Protein AF-S7Q4V6-F1 (afdb_monomer)

Sequence (259 aa):
RNVRNLVVCIDGTANKFDTKNTNVVQLYSFLVKDKYQLTYYNSGIGTYATPSFKSWSWWKQVVGHKIDLAIAWRFERIIIGAYQWLSEQYQAGDRIYLFGFSRGAYQVRALSAMIDKVGLIHKGNQAQIPFAYELYASIDESNRDPDPSSVPMDRHFKETFSRDVRVHFVGAWDTVSSVGFFRGKDAPFTACGMKHVCHFRHALALDERRVKFQPEYAYGGVHRVQVQEPLTEPAETESHKNRVPHTKEVWFAGTHSDM

Solvent-accessible surface area (backbone atoms only — not comparable to full-atom values): 15049 Å² total; per-residue (Å²): 131,85,69,30,38,40,38,40,36,29,31,24,66,78,52,59,92,55,99,71,62,54,62,54,57,53,52,57,69,72,51,72,80,51,99,50,29,45,77,45,80,42,56,38,71,78,79,82,79,77,81,80,90,79,74,80,77,79,44,59,62,63,47,46,53,52,51,43,48,51,45,50,56,48,50,51,51,53,40,51,52,55,51,49,52,48,25,65,69,64,54,97,74,46,40,34,34,34,31,11,28,28,39,11,17,41,45,44,37,31,44,43,19,37,31,63,58,35,24,43,46,45,68,88,53,66,86,49,49,65,58,48,49,49,59,55,69,49,73,81,65,76,86,50,88,68,63,90,84,62,77,55,69,40,55,55,46,18,72,72,53,23,42,90,68,57,42,44,34,40,43,30,23,37,25,18,79,69,69,73,90,68,92,56,87,72,69,72,47,47,47,66,29,50,58,65,25,52,30,37,40,37,43,35,42,64,60,55,79,57,84,87,59,55,70,61,47,73,50,74,73,59,86,73,80,77,78,79,72,76,97,63,90,77,70,97,79,71,72,86,84,74,62,76,39,52,68,49,77,46,78,40,88,39,33,69,89,73,82

Secondary structure (DSSP, 8-state):
----EEEEEE--TT--SSSS--HHHHHHHHS--SSSEEEEEE-------------SSSHHHHHHHHHHHHHHHHHHHHHHHHHHHHHHH--TT-EEEEEEETHHHHHHHHHHHHHHHH-EEPTT-GGGHHHHHHHHHS---TTS---TTPPPHHHHHHHHHEE---EEEEEEES-B--SSS---S--HHHHSTTTT-SEEEEEEESS---GGG-B--TTTT-----------PPPTTS-TT-PPPEEEEEEESS-GGG-

pLDDT: mean 75.33, std 21.28, range [29.53, 98.38]

Organism: Gloeophyllum trabeum (strain ATCC 11539 / FP-39264 / Madison 617) (NCBI:txid670483)

Structure (mmCIF, N/CA/C/O backbone):
data_AF-S7Q4V6-F1
#
_entry.id   AF-S7Q4V6-F1
#
loop_
_atom_site.group_PDB
_atom_site.id
_atom_site.type_symbol
_atom_site.label_atom_id
_atom_site.label_alt_id
_atom_site.label_comp_id
_atom_site.label_asym_id
_atom_site.label_entity_id
_atom_site.label_seq_id
_atom_site.pdbx_PDB_ins_code
_atom_site.Cartn_x
_atom_site.Cartn_y
_atom_site.Cartn_z
_atom_site.occupancy
_atom_site.B_iso_or_equiv
_atom_site.auth_seq_id
_atom_site.auth_comp_id
_atom_site.auth_asym_id
_atom_site.auth_atom_id
_atom_site.pdbx_PDB_model_num
ATOM 1 N N . ARG A 1 1 ? -20.565 -12.555 12.516 1.00 58.56 1 ARG A N 1
ATOM 2 C CA . ARG A 1 1 ? -20.550 -11.658 11.330 1.00 58.56 1 ARG A CA 1
ATOM 3 C C . ARG A 1 1 ? -19.693 -12.329 10.268 1.00 58.56 1 ARG A C 1
ATOM 5 O O . ARG A 1 1 ? -18.662 -12.869 10.641 1.00 58.56 1 ARG A O 1
ATOM 12 N N . ASN A 1 2 ? -20.107 -12.329 9.000 1.00 75.38 2 ASN A N 1
ATOM 13 C CA . ASN A 1 2 ? -19.255 -12.850 7.927 1.00 75.38 2 ASN A CA 1
ATOM 14 C C . ASN A 1 2 ? -18.086 -11.889 7.710 1.00 75.38 2 ASN A C 1
ATOM 16 O O . ASN A 1 2 ? -18.303 -10.685 7.582 1.00 75.38 2 ASN A O 1
ATOM 20 N N . VAL A 1 3 ? -16.873 -12.433 7.694 1.00 90.00 3 VAL A N 1
ATOM 21 C CA . VAL A 1 3 ? -15.646 -11.707 7.356 1.00 90.00 3 VAL A CA 1
ATOM 22 C C . VAL A 1 3 ? -15.743 -11.213 5.913 1.00 90.00 3 VAL A C 1
ATOM 24 O O . VAL A 1 3 ? -16.120 -11.989 5.034 1.00 90.00 3 VAL A O 1
ATOM 27 N N . ARG A 1 4 ? -15.421 -9.938 5.670 1.00 96.31 4 ARG A N 1
ATOM 28 C CA . ARG A 1 4 ? -15.380 -9.352 4.322 1.00 96.31 4 ARG A CA 1
ATOM 29 C C . ARG A 1 4 ? -13.939 -9.121 3.880 1.00 96.31 4 ARG A C 1
ATOM 31 O O . ARG A 1 4 ? -13.033 -9.011 4.704 1.00 96.31 4 ARG A O 1
ATOM 38 N N . ASN A 1 5 ? -13.750 -8.997 2.576 1.00 97.75 5 ASN A N 1
ATOM 39 C CA . ASN A 1 5 ? -12.482 -8.688 1.937 1.00 97.75 5 ASN A CA 1
ATOM 40 C C . ASN A 1 5 ? -12.508 -7.241 1.435 1.00 97.75 5 ASN A C 1
ATOM 42 O O . ASN A 1 5 ? -13.435 -6.839 0.732 1.00 97.75 5 ASN A O 1
ATOM 46 N N . LEU A 1 6 ? -11.487 -6.462 1.781 1.00 98.25 6 LEU A N 1
ATOM 47 C CA . LEU A 1 6 ? -11.237 -5.132 1.231 1.00 98.25 6 LEU A CA 1
ATOM 48 C C . LEU A 1 6 ? -10.013 -5.240 0.327 1.00 98.25 6 LEU A C 1
ATOM 50 O O . LEU A 1 6 ? -8.912 -5.498 0.810 1.00 98.25 6 LEU A O 1
ATOM 54 N N . VAL A 1 7 ? -10.213 -5.069 -0.976 1.00 98.38 7 VAL A N 1
ATOM 55 C CA . VAL A 1 7 ? -9.170 -5.228 -1.991 1.00 98.38 7 VAL A CA 1
ATOM 56 C C . VAL A 1 7 ? -8.794 -3.867 -2.563 1.00 98.38 7 VAL A C 1
ATOM 58 O O . VAL A 1 7 ? -9.617 -3.203 -3.188 1.00 98.38 7 VAL A O 1
ATOM 61 N N . VAL A 1 8 ? -7.547 -3.457 -2.358 1.00 98.00 8 VAL A N 1
ATOM 62 C CA . VAL A 1 8 ? -6.976 -2.203 -2.859 1.00 98.00 8 VAL A CA 1
ATOM 63 C C . VAL A 1 8 ? -5.987 -2.530 -3.968 1.00 98.00 8 VAL A C 1
ATOM 65 O O . VAL A 1 8 ? -5.010 -3.241 -3.748 1.00 98.00 8 VAL A O 1
ATOM 68 N N . CYS A 1 9 ? -6.220 -1.979 -5.152 1.00 96.62 9 CYS A N 1
ATOM 69 C CA . CYS A 1 9 ? -5.372 -2.142 -6.325 1.00 96.62 9 CYS A CA 1
ATOM 70 C C . CYS A 1 9 ? -4.813 -0.778 -6.747 1.00 96.62 9 CYS A C 1
ATOM 72 O O . CYS A 1 9 ? -5.579 0.141 -7.038 1.00 96.62 9 CYS A O 1
ATOM 74 N N . ILE A 1 10 ? -3.487 -0.635 -6.779 1.00 93.25 10 ILE A N 1
ATOM 75 C CA . ILE A 1 10 ? -2.807 0.599 -7.193 1.00 93.25 10 ILE A CA 1
ATOM 76 C C . ILE A 1 10 ? -1.859 0.287 -8.348 1.00 93.25 10 ILE A C 1
ATOM 78 O O . ILE A 1 10 ? -0.903 -0.473 -8.200 1.00 93.25 10 ILE A O 1
ATOM 82 N N . ASP A 1 11 ? -2.123 0.882 -9.504 1.00 89.31 11 ASP A N 1
ATOM 83 C CA . ASP A 1 11 ? -1.334 0.673 -10.714 1.00 89.31 11 ASP A CA 1
ATOM 84 C C . ASP A 1 11 ? -0.164 1.676 -10.837 1.00 89.31 11 ASP A C 1
ATOM 86 O O . ASP A 1 11 ? -0.130 2.735 -10.204 1.00 89.31 11 ASP A O 1
ATOM 90 N N . GLY A 1 12 ? 0.838 1.331 -11.644 1.00 74.62 12 GLY A N 1
ATOM 91 C CA . GLY A 1 12 ? 2.027 2.133 -11.908 1.00 74.62 12 GLY A CA 1
ATOM 92 C C . GLY A 1 12 ? 1.720 3.441 -12.642 1.00 74.62 12 GLY A C 1
ATOM 93 O O . GLY A 1 12 ? 0.841 3.521 -13.498 1.00 74.62 12 GLY A O 1
ATOM 94 N N . THR A 1 13 ? 2.498 4.494 -12.350 1.00 61.00 13 THR A N 1
ATOM 95 C CA . THR A 1 13 ? 2.137 5.879 -12.705 1.00 61.00 13 THR A CA 1
ATOM 96 C C . THR A 1 13 ? 2.194 6.273 -14.193 1.00 61.00 13 THR A C 1
ATOM 98 O O . THR A 1 13 ? 2.167 7.457 -14.528 1.00 61.00 13 THR A O 1
ATOM 101 N N . ALA A 1 14 ? 2.259 5.294 -15.094 1.00 57.66 14 ALA A N 1
ATOM 102 C CA . ALA A 1 14 ? 2.264 5.476 -16.545 1.00 57.66 14 ALA A CA 1
ATOM 103 C C . ALA A 1 14 ? 1.247 4.604 -17.294 1.00 57.66 14 ALA A C 1
ATOM 105 O O . ALA A 1 14 ? 1.138 4.711 -18.516 1.00 57.66 14 ALA A O 1
ATOM 106 N N . ASN A 1 15 ? 0.504 3.761 -16.581 1.00 56.81 15 ASN A N 1
ATOM 107 C CA . ASN A 1 15 ? -0.342 2.761 -17.205 1.00 56.81 15 ASN A CA 1
ATOM 108 C C . ASN A 1 15 ? -1.705 3.379 -17.491 1.00 56.81 15 ASN A C 1
ATOM 110 O O . ASN A 1 15 ? -2.510 3.617 -16.593 1.00 56.81 15 ASN A O 1
ATOM 114 N N . LYS A 1 16 ? -1.938 3.716 -18.761 1.00 53.09 16 LYS A N 1
ATOM 115 C CA . LYS A 1 16 ? -3.273 4.079 -19.228 1.00 53.09 16 LYS A CA 1
ATOM 116 C C . LYS A 1 16 ? -4.081 2.805 -19.413 1.00 53.09 16 LYS A C 1
ATOM 118 O O . LYS A 1 16 ? -3.555 1.827 -19.929 1.00 53.09 16 LYS A O 1
ATOM 123 N N . PHE A 1 17 ? -5.348 2.843 -19.008 1.00 52.88 17 PHE A N 1
ATOM 124 C CA . PHE A 1 17 ? -6.290 1.813 -19.420 1.00 52.88 17 PHE A CA 1
ATOM 125 C C . PHE A 1 17 ? -6.372 1.833 -20.948 1.00 52.88 17 PHE A C 1
ATOM 127 O O . PHE A 1 17 ? -6.724 2.858 -21.535 1.00 52.88 17 PHE A O 1
ATOM 134 N N . ASP A 1 18 ? -5.986 0.728 -21.566 1.00 55.62 18 ASP A N 1
ATOM 135 C CA . ASP A 1 18 ? -5.916 0.561 -23.014 1.00 55.62 18 ASP A CA 1
ATOM 136 C C . ASP A 1 18 ? -6.129 -0.928 -23.336 1.00 55.62 18 ASP A C 1
ATOM 138 O O . ASP A 1 18 ? -6.314 -1.767 -22.455 1.00 55.62 18 ASP A O 1
ATOM 142 N N . THR A 1 19 ? -6.084 -1.289 -24.609 1.00 54.75 19 THR A N 1
ATOM 143 C CA . THR A 1 19 ? -6.089 -2.673 -25.094 1.00 54.75 19 THR A CA 1
ATOM 144 C C . THR A 1 19 ? -4.979 -3.536 -24.477 1.00 54.75 19 THR A C 1
ATOM 146 O O . THR A 1 19 ? -5.142 -4.750 -24.373 1.00 54.75 19 THR A O 1
ATOM 149 N N . LYS A 1 20 ? -3.877 -2.926 -24.012 1.00 62.06 20 LYS A N 1
ATOM 150 C CA . LYS A 1 20 ? -2.815 -3.576 -23.231 1.00 62.06 20 LYS A CA 1
ATOM 151 C C . LYS A 1 20 ? -2.844 -3.081 -21.787 1.00 62.06 20 LYS A C 1
ATOM 153 O O . LYS A 1 20 ? -2.325 -2.013 -21.476 1.00 62.06 20 LYS A O 1
ATOM 158 N N . ASN A 1 21 ? -3.452 -3.884 -20.922 1.00 77.25 21 ASN A N 1
ATOM 159 C CA . ASN A 1 21 ? -3.619 -3.597 -19.502 1.00 77.25 21 ASN A CA 1
ATOM 160 C C . ASN A 1 21 ? -2.582 -4.325 -18.646 1.00 77.25 21 ASN A C 1
ATOM 162 O O . ASN A 1 21 ? -2.157 -5.433 -18.973 1.00 77.25 21 ASN A O 1
ATOM 166 N N . THR A 1 22 ? -2.247 -3.721 -17.512 1.00 83.56 22 THR A N 1
ATOM 167 C CA . THR A 1 22 ? -1.351 -4.295 -16.503 1.00 83.56 22 THR A CA 1
ATOM 168 C C . THR A 1 22 ? -1.995 -5.482 -15.804 1.00 83.56 22 THR A C 1
ATOM 170 O O . THR A 1 22 ? -3.224 -5.617 -15.768 1.00 83.56 22 THR A O 1
ATOM 173 N N . ASN A 1 23 ? -1.172 -6.299 -15.151 1.00 89.06 23 ASN A N 1
ATOM 174 C CA . ASN A 1 23 ? -1.669 -7.398 -14.329 1.00 89.06 23 ASN A CA 1
ATOM 175 C C . ASN A 1 23 ? -2.528 -6.920 -13.144 1.00 89.06 23 ASN A C 1
ATOM 177 O O . ASN A 1 23 ? -3.414 -7.650 -12.705 1.00 89.06 23 ASN A O 1
ATOM 181 N N . VAL A 1 24 ? -2.373 -5.669 -12.687 1.00 91.00 24 VAL A N 1
ATOM 182 C CA . VAL A 1 24 ? -3.254 -5.071 -11.666 1.00 91.00 24 VAL A CA 1
ATOM 183 C C . VAL A 1 24 ? -4.664 -4.853 -12.216 1.00 91.00 24 VAL A C 1
ATOM 185 O O . VAL A 1 24 ? -5.635 -5.238 -11.567 1.00 91.00 24 VAL A O 1
ATOM 188 N N . VAL A 1 25 ? -4.796 -4.268 -13.411 1.00 90.19 25 VAL A N 1
ATOM 189 C CA . VAL A 1 25 ? -6.102 -4.073 -14.067 1.00 90.19 25 VAL A CA 1
ATOM 190 C C . VAL A 1 25 ? -6.749 -5.412 -14.403 1.00 90.19 25 VAL A C 1
ATOM 192 O O . VAL A 1 25 ? -7.950 -5.580 -14.190 1.00 90.19 25 VAL A O 1
ATOM 195 N N . GLN A 1 26 ? -5.965 -6.372 -14.901 1.00 90.88 26 GLN A N 1
ATOM 196 C CA . GLN A 1 26 ? -6.465 -7.716 -15.186 1.00 90.88 26 GLN A CA 1
ATOM 197 C C . GLN A 1 26 ? -6.954 -8.411 -13.912 1.00 90.88 26 GLN A C 1
ATOM 199 O O . GLN A 1 26 ? -8.077 -8.904 -13.887 1.00 90.88 26 GLN A O 1
ATOM 204 N N . LEU A 1 27 ? -6.184 -8.377 -12.819 1.00 93.38 27 LEU A N 1
ATOM 205 C CA . LEU A 1 27 ? -6.639 -8.904 -11.531 1.00 93.38 27 LEU A CA 1
ATOM 206 C C . LEU A 1 27 ? -7.935 -8.218 -11.091 1.00 93.38 27 LEU A C 1
ATOM 208 O O . LEU A 1 27 ? -8.892 -8.893 -10.720 1.00 93.38 27 LEU A O 1
ATOM 212 N N . TYR A 1 28 ? -7.990 -6.886 -11.166 1.00 93.50 28 TYR A N 1
ATOM 213 C CA . TYR A 1 28 ? -9.154 -6.110 -10.741 1.00 93.50 28 TYR A CA 1
ATOM 214 C C . TYR A 1 28 ? -10.423 -6.434 -11.546 1.00 93.50 28 TYR A C 1
ATOM 216 O O . TYR A 1 28 ? -11.536 -6.409 -10.999 1.00 93.50 28 TYR A O 1
ATOM 224 N N . SER A 1 29 ? -10.280 -6.754 -12.836 1.00 93.00 29 SER A N 1
ATOM 225 C CA . SER A 1 29 ? -11.403 -7.150 -13.690 1.00 93.00 29 SER A CA 1
ATOM 226 C C . SER A 1 29 ? -11.999 -8.495 -13.256 1.00 93.00 29 SER A C 1
ATOM 228 O O . SER A 1 29 ? -13.221 -8.636 -13.264 1.00 93.00 29 SER A O 1
ATOM 230 N N . PHE A 1 30 ? -11.168 -9.422 -12.767 1.00 94.62 30 PHE A N 1
ATOM 231 C CA . PHE A 1 30 ? -11.595 -10.730 -12.261 1.00 94.62 30 PHE A CA 1
ATOM 232 C C . PHE A 1 30 ? -12.145 -10.713 -10.828 1.00 94.62 30 PHE A C 1
ATOM 234 O O . PHE A 1 30 ? -12.769 -11.685 -10.400 1.00 94.62 30 PHE A O 1
ATOM 241 N N . LEU A 1 31 ? -11.953 -9.631 -10.067 1.00 94.88 31 LEU A N 1
ATOM 242 C CA . LEU A 1 31 ? -12.498 -9.532 -8.711 1.00 94.88 31 LEU A CA 1
ATOM 243 C C . LEU A 1 31 ? -14.031 -9.498 -8.723 1.00 94.88 31 LEU A C 1
ATOM 245 O O . LEU A 1 31 ? -14.638 -8.619 -9.345 1.00 94.88 31 LEU A O 1
ATOM 249 N N . VAL A 1 32 ? -14.644 -10.380 -7.930 1.00 95.25 32 VAL A N 1
ATOM 250 C CA . VAL A 1 32 ? -16.060 -10.297 -7.539 1.00 95.25 32 VAL A CA 1
ATOM 251 C C . VAL A 1 32 ? -16.294 -9.001 -6.757 1.00 95.25 32 VAL A C 1
ATOM 253 O O . VAL A 1 32 ? -15.471 -8.619 -5.926 1.00 95.25 32 VAL A O 1
ATOM 256 N N . LYS A 1 33 ? -17.396 -8.304 -7.041 1.00 95.31 33 LYS A N 1
ATOM 257 C CA . LYS A 1 33 ? -17.740 -7.015 -6.423 1.00 95.31 33 LYS A CA 1
ATOM 258 C C . LYS A 1 33 ? -19.112 -7.144 -5.785 1.00 95.31 33 LYS A C 1
ATOM 260 O O . LYS A 1 33 ? -20.124 -7.103 -6.479 1.00 95.31 33 LYS A O 1
ATOM 265 N N . ASP A 1 34 ? -19.136 -7.356 -4.477 1.00 94.50 34 ASP A N 1
ATOM 266 C CA . ASP A 1 34 ? -20.367 -7.570 -3.722 1.00 94.50 34 ASP A CA 1
ATOM 267 C C . ASP A 1 34 ? -20.242 -7.058 -2.274 1.00 94.50 34 ASP A C 1
ATOM 269 O O . ASP A 1 34 ? -19.287 -6.378 -1.900 1.00 94.50 34 ASP A O 1
ATOM 273 N N . LYS A 1 35 ? -21.230 -7.377 -1.430 1.00 93.69 35 LYS A N 1
ATOM 274 C CA . LYS A 1 35 ? -21.244 -6.965 -0.017 1.00 93.69 35 LYS A CA 1
ATOM 275 C C . LYS A 1 35 ? -20.164 -7.632 0.852 1.00 93.69 35 LYS A C 1
ATOM 277 O O . LYS A 1 35 ? -19.955 -7.186 1.981 1.00 93.69 35 LYS A O 1
ATOM 282 N N . TYR A 1 36 ? -19.520 -8.694 0.366 1.00 95.12 36 TYR A N 1
ATOM 283 C CA . TYR A 1 36 ? -18.454 -9.429 1.046 1.00 95.12 36 TYR A CA 1
ATOM 284 C C . TYR A 1 36 ? -17.068 -9.137 0.464 1.00 95.12 36 TYR A C 1
ATOM 286 O O . TYR A 1 36 ? -16.083 -9.403 1.144 1.00 95.12 36 TYR A O 1
ATOM 294 N N . GLN A 1 37 ? -16.973 -8.564 -0.738 1.00 96.50 37 GLN A N 1
ATOM 295 C CA . GLN A 1 37 ? -15.722 -8.150 -1.364 1.00 96.50 37 GLN A CA 1
ATOM 296 C C . GLN A 1 37 ? -15.824 -6.726 -1.920 1.00 96.50 37 GLN A C 1
ATOM 298 O O . GLN A 1 37 ? -16.325 -6.486 -3.020 1.00 96.50 37 GLN A O 1
ATOM 303 N N . LEU A 1 38 ? -15.309 -5.781 -1.137 1.00 97.62 38 LEU A N 1
ATOM 304 C CA . LEU A 1 38 ? -15.229 -4.366 -1.478 1.00 97.62 38 LEU A CA 1
ATOM 305 C C . LEU A 1 38 ? -13.919 -4.096 -2.213 1.00 97.62 38 LEU A C 1
ATOM 307 O O . LEU A 1 38 ? -12.866 -4.593 -1.813 1.00 97.62 38 LEU A O 1
ATOM 311 N N . THR A 1 39 ? -13.968 -3.285 -3.264 1.00 97.31 39 THR A N 1
ATOM 312 C CA . THR A 1 39 ? -12.814 -3.052 -4.137 1.00 97.31 39 THR A CA 1
ATOM 313 C C . THR A 1 39 ? -12.525 -1.563 -4.307 1.00 97.31 39 THR A C 1
ATOM 315 O O . THR A 1 39 ? -13.445 -0.769 -4.499 1.00 97.31 39 THR A O 1
ATOM 318 N N . TYR A 1 40 ? -11.247 -1.197 -4.301 1.00 97.00 40 TYR A N 1
ATOM 319 C CA . TYR A 1 40 ? -10.743 0.141 -4.599 1.00 97.00 40 TYR A CA 1
ATOM 320 C C . TYR A 1 40 ? -9.655 0.048 -5.663 1.00 97.00 40 TYR A C 1
ATOM 322 O O . TYR A 1 40 ? -8.755 -0.785 -5.556 1.00 97.00 40 TYR A O 1
ATOM 330 N N . TYR A 1 41 ? -9.720 0.915 -6.671 1.00 94.50 41 TYR A N 1
ATOM 331 C CA . TYR A 1 41 ? -8.734 0.969 -7.745 1.00 94.50 41 TYR A CA 1
ATOM 332 C C . TYR A 1 41 ? -8.208 2.388 -7.941 1.00 94.50 41 TYR A C 1
ATOM 334 O O . TYR A 1 41 ? -8.986 3.335 -8.061 1.00 94.50 41 TYR A O 1
ATOM 342 N N . ASN A 1 42 ? -6.887 2.522 -8.035 1.00 90.56 42 ASN A N 1
ATOM 343 C CA . ASN A 1 42 ? -6.223 3.746 -8.458 1.00 90.56 42 ASN A CA 1
ATOM 344 C C . ASN A 1 42 ? -5.332 3.453 -9.668 1.00 90.56 42 ASN A C 1
ATOM 346 O O . ASN A 1 42 ? -4.441 2.612 -9.599 1.00 90.56 42 ASN A O 1
ATOM 350 N N . SER A 1 43 ? -5.559 4.166 -10.772 1.00 80.06 43 SER A N 1
ATOM 351 C CA . SER A 1 43 ? -4.864 3.929 -12.042 1.00 80.06 43 SER A CA 1
ATOM 352 C C . SER A 1 43 ? -3.420 4.413 -12.075 1.00 80.06 43 SER A C 1
ATOM 354 O O . SER A 1 43 ? -2.732 4.201 -13.067 1.00 80.06 43 SER A O 1
ATOM 356 N N . GLY A 1 44 ? -2.964 5.170 -11.077 1.00 66.81 44 GLY A N 1
ATOM 357 C CA . GLY A 1 44 ? -1.655 5.794 -11.172 1.00 66.81 44 GLY A CA 1
ATOM 358 C C . GLY A 1 44 ? -1.552 6.826 -12.311 1.00 66.81 44 GLY A C 1
ATOM 359 O O . GLY A 1 44 ? -0.483 7.403 -12.493 1.00 66.81 44 GLY A O 1
ATOM 360 N N . ILE A 1 45 ? -2.628 7.263 -12.981 1.00 59.75 45 ILE A N 1
ATOM 361 C CA . ILE A 1 45 ? -2.581 8.312 -14.033 1.00 59.75 45 ILE A CA 1
ATOM 362 C C . ILE A 1 45 ? -2.834 9.724 -13.461 1.00 59.75 45 ILE A C 1
ATOM 364 O O . ILE A 1 45 ? -3.741 9.915 -12.653 1.00 59.75 45 ILE A O 1
ATOM 368 N N . GLY A 1 46 ? -2.039 10.728 -13.863 1.00 42.97 46 GLY A N 1
ATOM 369 C CA . GLY A 1 46 ? -2.276 12.141 -13.522 1.00 42.97 46 GLY A CA 1
ATOM 370 C C . GLY A 1 46 ? -1.171 13.090 -14.007 1.00 42.97 46 GLY A C 1
ATOM 371 O O . GLY A 1 46 ? -0.065 13.044 -13.479 1.00 42.97 46 GLY A O 1
ATOM 372 N N . THR A 1 47 ? -1.497 13.906 -15.022 1.00 35.31 47 THR A N 1
ATOM 373 C CA . THR A 1 47 ? -0.722 15.006 -15.653 1.00 35.31 47 THR A CA 1
ATOM 374 C C . THR A 1 47 ? 0.782 14.782 -15.822 1.00 35.31 47 THR A C 1
ATOM 376 O O . THR A 1 47 ? 1.601 15.261 -15.042 1.00 35.31 47 THR A O 1
ATOM 379 N N . TYR A 1 48 ? 1.155 14.162 -16.945 1.00 39.75 48 TYR A N 1
ATOM 380 C CA . TYR A 1 48 ? 2.444 14.458 -17.560 1.00 39.75 48 TYR A CA 1
ATOM 381 C C . TYR A 1 48 ? 2.445 15.939 -17.935 1.00 39.75 48 TYR A C 1
ATOM 383 O O . TYR A 1 48 ? 1.816 16.328 -18.917 1.00 39.75 48 TYR A O 1
ATOM 391 N N . ALA A 1 49 ? 3.119 16.777 -17.152 1.00 34.8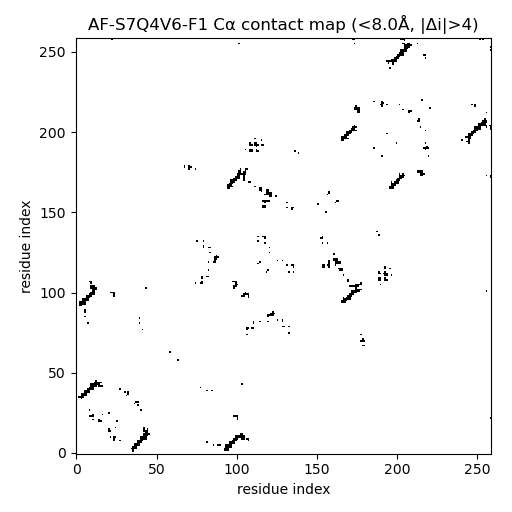1 49 ALA A N 1
ATOM 392 C CA . ALA A 1 49 ? 3.521 18.079 -17.650 1.00 34.81 49 ALA A CA 1
ATOM 393 C C . ALA A 1 49 ? 4.516 17.812 -18.784 1.00 34.81 49 ALA A C 1
ATOM 395 O O . ALA A 1 49 ? 5.666 17.463 -18.531 1.00 34.81 49 ALA A O 1
ATOM 396 N N . THR A 1 50 ? 4.056 17.882 -20.033 1.00 39.94 50 THR A N 1
ATOM 397 C CA . THR A 1 50 ? 4.928 17.869 -21.209 1.00 39.94 50 THR A CA 1
ATOM 398 C C . THR A 1 50 ? 5.831 19.098 -21.128 1.00 39.94 50 THR A C 1
ATOM 400 O O . THR A 1 50 ? 5.317 20.216 -21.224 1.00 39.94 50 THR A O 1
ATOM 403 N N . PRO A 1 51 ? 7.152 18.952 -20.931 1.00 41.50 51 PRO A N 1
ATOM 404 C CA . PRO A 1 51 ? 8.034 20.105 -20.898 1.00 41.50 51 PRO A CA 1
ATOM 405 C C . PRO A 1 51 ? 8.194 20.637 -22.325 1.00 41.50 51 PRO A C 1
ATOM 407 O O . PRO A 1 51 ? 8.634 19.923 -23.224 1.00 41.50 51 PRO A O 1
ATOM 410 N N . SER A 1 52 ? 7.838 21.902 -22.533 1.00 39.50 52 SER A N 1
ATOM 411 C CA . SER A 1 52 ? 8.184 22.656 -23.737 1.00 39.50 52 SER A CA 1
ATOM 412 C C . SER A 1 52 ? 9.663 23.053 -23.655 1.00 39.50 52 SER A C 1
ATOM 414 O O . SER A 1 52 ? 10.059 23.812 -22.770 1.00 39.50 52 SER A O 1
ATOM 416 N N . PHE A 1 53 ? 10.486 22.545 -24.572 1.00 41.47 53 PHE A N 1
ATOM 417 C CA . PHE A 1 53 ? 11.923 22.813 -24.635 1.00 41.47 53 PHE A CA 1
ATOM 418 C C . PHE A 1 53 ? 12.224 24.236 -25.122 1.00 41.47 53 PHE A C 1
ATOM 420 O O . PHE A 1 53 ? 12.167 24.484 -26.323 1.00 41.47 53 PHE A O 1
ATOM 427 N N . LYS A 1 54 ? 12.646 25.141 -24.225 1.00 43.50 54 LYS A N 1
ATOM 428 C CA . LYS A 1 54 ? 13.467 26.317 -24.579 1.00 43.50 54 LYS A CA 1
ATOM 429 C C . LYS A 1 54 ? 14.457 26.641 -23.444 1.00 43.50 54 LYS A C 1
ATOM 431 O O . LYS A 1 54 ? 14.109 27.315 -22.481 1.00 43.50 54 LYS A O 1
ATOM 436 N N . SER A 1 55 ? 15.705 26.188 -23.612 1.00 43.88 55 SER A N 1
ATOM 437 C CA . SER A 1 55 ? 16.911 26.415 -22.781 1.00 43.88 55 SER A CA 1
ATOM 438 C C . SER A 1 55 ? 17.281 25.294 -21.789 1.00 43.88 55 SER A C 1
ATOM 440 O O . SER A 1 55 ? 16.454 24.784 -21.050 1.00 43.88 55 SER A O 1
ATOM 442 N N . TRP A 1 56 ? 18.548 24.862 -21.800 1.00 49.41 56 TRP A N 1
ATOM 443 C CA . TRP A 1 56 ? 18.999 23.569 -21.249 1.00 49.41 56 TRP A CA 1
ATOM 444 C C . TRP A 1 56 ? 19.741 23.666 -19.903 1.00 49.41 56 TRP A C 1
ATOM 446 O O . TRP A 1 56 ? 19.863 22.655 -19.214 1.00 49.41 56 TRP A O 1
ATOM 456 N N . SER A 1 57 ? 20.248 24.840 -19.499 1.00 47.75 57 SER A N 1
ATOM 457 C CA . SER A 1 57 ? 21.110 24.945 -18.301 1.00 47.75 57 SER A CA 1
ATOM 458 C C . SER A 1 57 ? 20.376 25.437 -17.041 1.00 47.75 57 SER A C 1
ATOM 460 O O . SER A 1 57 ? 20.580 24.869 -15.974 1.00 47.75 57 SER A O 1
ATOM 462 N N . TRP A 1 58 ? 19.438 26.385 -17.163 1.00 40.38 58 TRP A N 1
ATOM 463 C CA . TRP A 1 58 ? 18.649 26.910 -16.031 1.00 40.38 58 TRP A CA 1
ATOM 464 C C . TRP A 1 58 ? 17.468 26.004 -15.628 1.00 40.38 58 TRP A C 1
ATOM 466 O O . TRP A 1 58 ? 17.025 26.000 -14.482 1.00 40.38 58 TRP A O 1
ATOM 476 N N . TRP A 1 59 ? 16.982 25.168 -16.553 1.00 44.12 59 TRP A N 1
ATOM 477 C CA . TRP A 1 59 ? 15.814 24.311 -16.324 1.00 44.12 59 TRP A CA 1
ATOM 478 C C . TRP A 1 59 ? 16.127 23.056 -15.496 1.00 44.12 59 TRP A C 1
ATOM 480 O O . TRP A 1 59 ? 15.246 22.560 -14.806 1.00 44.12 59 TRP A O 1
ATOM 490 N N . LYS A 1 60 ? 17.357 22.527 -15.495 1.00 50.28 60 LYS A N 1
ATOM 491 C CA . LYS A 1 60 ? 17.624 21.185 -14.935 1.00 50.28 60 LYS A CA 1
ATOM 492 C C . LYS A 1 60 ? 17.363 21.053 -13.431 1.00 50.28 60 LYS A C 1
ATOM 494 O O . LYS A 1 60 ? 16.808 20.041 -13.020 1.00 50.28 60 LYS A O 1
ATOM 499 N N . GLN A 1 61 ? 17.723 22.051 -12.624 1.00 48.00 61 GLN A N 1
ATOM 500 C CA . GLN A 1 61 ? 17.525 21.986 -11.168 1.00 48.00 61 GLN A CA 1
ATOM 501 C C . GLN A 1 61 ? 16.127 22.462 -10.746 1.00 48.00 61 GLN A C 1
ATOM 503 O O . GLN A 1 61 ? 15.473 21.805 -9.939 1.00 48.00 61 GLN A O 1
ATOM 508 N N . VAL A 1 62 ? 15.621 23.548 -11.347 1.00 50.12 62 VAL A N 1
ATOM 509 C CA . VAL A 1 62 ? 14.299 24.112 -11.012 1.00 50.12 62 VAL A CA 1
ATOM 510 C C . VAL A 1 62 ? 13.155 23.209 -11.491 1.00 50.12 62 VAL A C 1
ATOM 512 O O . VAL A 1 62 ? 12.144 23.077 -10.804 1.00 50.12 62 VAL A O 1
ATOM 515 N N . VAL A 1 63 ? 13.304 22.545 -12.643 1.00 54.09 63 VAL A N 1
ATOM 516 C CA . VAL A 1 63 ? 12.332 21.547 -13.123 1.00 54.09 63 VAL A CA 1
ATOM 517 C C . VAL A 1 63 ? 12.448 20.250 -12.349 1.00 54.09 63 VAL A C 1
ATOM 519 O O . VAL A 1 63 ? 11.415 19.692 -12.007 1.00 54.09 63 VAL A O 1
ATOM 522 N N . GLY A 1 64 ? 13.670 19.790 -12.055 1.00 56.88 64 GLY A N 1
ATOM 523 C CA . GLY A 1 64 ? 13.891 18.577 -11.266 1.00 56.88 64 GLY A CA 1
ATOM 524 C C . GLY A 1 64 ? 13.141 18.644 -9.939 1.00 56.88 64 GLY A C 1
ATOM 525 O O . GLY A 1 64 ? 12.254 17.834 -9.699 1.00 56.88 64 GLY A O 1
ATOM 526 N N . HIS A 1 65 ? 13.365 19.708 -9.162 1.00 59.38 65 HIS A N 1
ATOM 527 C CA . HIS A 1 65 ? 12.695 19.895 -7.874 1.00 59.38 65 HIS A CA 1
ATOM 528 C C . HIS A 1 65 ? 11.166 20.009 -7.999 1.00 59.38 65 HIS A C 1
ATOM 530 O O . HIS A 1 65 ? 10.433 19.493 -7.158 1.00 59.38 65 HIS A O 1
ATOM 536 N N . LYS A 1 66 ? 10.645 20.684 -9.033 1.00 61.91 66 LYS A N 1
ATOM 537 C CA . LYS A 1 66 ? 9.190 20.793 -9.243 1.00 61.91 66 LYS A CA 1
ATOM 538 C C . LYS A 1 66 ? 8.561 19.463 -9.658 1.00 61.91 66 LYS A C 1
ATOM 540 O O . LYS A 1 66 ? 7.450 19.166 -9.227 1.00 61.91 66 LYS A O 1
ATOM 545 N N . ILE A 1 67 ? 9.256 18.674 -10.477 1.00 63.69 67 ILE A N 1
ATOM 546 C CA . ILE A 1 67 ? 8.823 17.334 -10.881 1.00 63.69 67 ILE A CA 1
ATOM 547 C C . ILE A 1 67 ? 8.851 16.392 -9.679 1.00 63.69 67 ILE A C 1
ATOM 549 O O . ILE A 1 67 ? 7.858 15.714 -9.432 1.00 63.69 67 ILE A O 1
ATOM 553 N N . ASP A 1 68 ? 9.937 16.383 -8.909 1.00 64.44 68 ASP A N 1
ATOM 554 C CA . ASP A 1 68 ? 10.073 15.521 -7.735 1.00 64.44 68 ASP A CA 1
ATOM 555 C C . ASP A 1 68 ? 9.028 15.871 -6.668 1.00 64.44 68 ASP A C 1
ATOM 557 O O . ASP A 1 68 ? 8.376 14.978 -6.128 1.00 64.44 68 ASP A O 1
ATOM 561 N N . LEU A 1 69 ? 8.767 17.164 -6.445 1.00 67.31 69 LEU A N 1
ATOM 562 C CA . LEU A 1 69 ? 7.699 17.625 -5.555 1.00 67.31 69 LEU A CA 1
ATOM 563 C C . LEU A 1 69 ? 6.309 17.209 -6.056 1.00 67.31 69 LEU A C 1
ATOM 565 O O . LEU A 1 69 ? 5.481 16.760 -5.268 1.00 67.31 69 LEU A O 1
ATOM 569 N N . ALA A 1 70 ? 6.047 17.311 -7.362 1.00 68.31 70 ALA A N 1
ATOM 570 C CA . ALA A 1 70 ? 4.783 16.862 -7.942 1.00 68.31 70 ALA A CA 1
ATOM 571 C C . ALA A 1 70 ? 4.598 15.342 -7.803 1.00 68.31 70 ALA A C 1
ATOM 573 O O . ALA A 1 70 ? 3.488 14.880 -7.541 1.00 68.31 70 ALA A O 1
ATOM 574 N N . ILE A 1 71 ? 5.674 14.564 -7.948 1.00 69.00 71 ILE A N 1
ATOM 575 C CA . ILE A 1 71 ? 5.670 13.114 -7.738 1.00 69.00 71 ILE A CA 1
ATOM 576 C C . ILE A 1 71 ? 5.409 12.784 -6.264 1.00 69.00 71 ILE A C 1
ATOM 578 O O . ILE A 1 71 ? 4.563 11.935 -5.990 1.00 69.00 71 ILE A O 1
ATOM 582 N N . ALA A 1 72 ? 6.076 13.468 -5.330 1.00 72.19 72 ALA A N 1
ATOM 583 C CA . ALA A 1 72 ? 5.900 13.270 -3.892 1.00 72.19 72 ALA A CA 1
ATOM 584 C C . ALA A 1 72 ? 4.477 13.622 -3.432 1.00 72.19 72 ALA A C 1
ATOM 586 O O . ALA A 1 72 ? 3.803 12.790 -2.829 1.00 72.19 72 ALA A O 1
ATOM 587 N N . TRP A 1 73 ? 3.970 14.799 -3.813 1.00 77.81 73 TRP A N 1
ATOM 588 C CA . TRP A 1 73 ? 2.599 15.219 -3.505 1.00 77.81 73 TRP A CA 1
ATOM 589 C C . TRP A 1 73 ? 1.564 14.239 -4.062 1.00 77.81 73 TRP A C 1
ATOM 591 O O . TRP A 1 73 ? 0.548 13.924 -3.444 1.00 77.81 73 TRP A O 1
ATOM 601 N N . ARG A 1 74 ? 1.825 13.706 -5.255 1.00 80.31 74 ARG A N 1
ATOM 602 C CA . ARG A 1 74 ? 0.955 12.715 -5.877 1.00 80.31 74 ARG A CA 1
ATOM 603 C C . ARG A 1 74 ? 1.000 11.364 -5.176 1.00 80.31 74 ARG A C 1
ATOM 605 O O . ARG A 1 74 ? -0.042 10.729 -5.026 1.00 80.31 74 ARG A O 1
ATOM 612 N N . PHE A 1 75 ? 2.192 10.923 -4.793 1.00 83.50 75 PHE A N 1
ATOM 613 C CA . PHE A 1 75 ? 2.390 9.719 -4.004 1.00 83.50 75 PHE A CA 1
ATOM 614 C C . PHE A 1 75 ? 1.591 9.809 -2.701 1.00 83.50 75 PHE A C 1
ATOM 616 O O . PHE A 1 75 ? 0.747 8.950 -2.458 1.00 83.50 75 PHE A O 1
ATOM 623 N N . GLU A 1 76 ? 1.751 10.903 -1.957 1.00 85.94 76 GLU A N 1
ATOM 624 C CA . GLU A 1 76 ? 0.993 11.198 -0.740 1.00 85.94 76 GLU A CA 1
ATOM 625 C C . GLU A 1 76 ? -0.522 11.115 -0.971 1.00 85.94 76 GLU A C 1
ATOM 627 O O . GLU A 1 76 ? -1.215 10.374 -0.277 1.00 85.94 76 GLU A O 1
ATOM 632 N N . ARG A 1 77 ? -1.050 11.787 -2.004 1.00 89.56 77 ARG A N 1
ATOM 633 C CA . ARG A 1 77 ? -2.491 11.756 -2.310 1.00 89.56 77 ARG A CA 1
ATOM 634 C C . ARG A 1 77 ? -3.030 10.354 -2.591 1.00 89.56 77 ARG A C 1
ATOM 636 O O . ARG A 1 77 ? -4.166 10.061 -2.221 1.00 89.56 77 ARG A O 1
ATOM 643 N N . ILE A 1 78 ? -2.253 9.503 -3.263 1.00 90.38 78 ILE A N 1
ATOM 644 C CA . ILE A 1 78 ? -2.653 8.118 -3.550 1.00 90.38 78 ILE A CA 1
ATOM 645 C C . ILE A 1 78 ? -2.709 7.301 -2.253 1.00 90.38 78 ILE A C 1
ATOM 647 O O . ILE A 1 78 ? -3.689 6.584 -2.039 1.00 90.38 78 ILE A O 1
ATOM 651 N N . ILE A 1 79 ? -1.705 7.446 -1.379 1.00 91.19 79 ILE A N 1
ATOM 652 C CA . ILE A 1 79 ? -1.662 6.771 -0.074 1.00 91.19 79 ILE A CA 1
ATOM 653 C C . ILE A 1 79 ? -2.820 7.231 0.811 1.00 91.19 79 ILE A C 1
ATOM 655 O O . ILE A 1 79 ? -3.589 6.392 1.277 1.00 91.19 79 ILE A O 1
ATOM 659 N N . ILE A 1 80 ? -2.998 8.545 0.978 1.00 93.56 80 ILE A N 1
ATOM 660 C CA . ILE A 1 80 ? -4.076 9.135 1.781 1.00 93.56 80 ILE A CA 1
ATOM 661 C C . ILE A 1 80 ? -5.445 8.680 1.270 1.00 93.56 80 ILE A C 1
ATOM 663 O O . ILE A 1 80 ? -6.279 8.263 2.068 1.00 93.56 80 ILE A O 1
ATOM 667 N N . GLY A 1 81 ? -5.675 8.692 -0.047 1.00 95.50 81 GLY A N 1
ATOM 668 C CA . GLY A 1 81 ? -6.953 8.271 -0.625 1.00 95.50 81 GLY A CA 1
ATOM 669 C C . GLY A 1 81 ? -7.271 6.794 -0.372 1.00 95.50 81 GLY A C 1
ATOM 670 O O . GLY A 1 81 ? -8.381 6.460 0.044 1.00 95.50 81 GLY A O 1
ATOM 671 N N . ALA A 1 82 ? -6.294 5.903 -0.568 1.00 96.69 82 ALA A N 1
ATOM 672 C CA . ALA A 1 82 ? -6.474 4.477 -0.293 1.00 96.69 82 ALA A CA 1
ATOM 673 C C . ALA A 1 82 ? -6.647 4.195 1.213 1.00 96.69 82 ALA A C 1
ATOM 675 O O . ALA A 1 82 ? -7.509 3.406 1.601 1.00 96.69 82 ALA A O 1
ATOM 676 N N . TYR A 1 83 ? -5.870 4.872 2.064 1.00 96.94 83 TYR A N 1
ATOM 677 C CA . TYR A 1 83 ? -5.975 4.784 3.520 1.00 96.94 83 TYR A CA 1
ATOM 678 C C . TYR A 1 83 ? -7.342 5.266 4.022 1.00 96.94 83 TYR A C 1
ATOM 680 O O . TYR A 1 83 ? -7.981 4.593 4.833 1.00 96.94 83 TYR A O 1
ATOM 688 N N . GLN A 1 84 ? -7.826 6.398 3.505 1.00 97.56 84 GLN A N 1
ATOM 689 C CA . GLN A 1 84 ? -9.146 6.935 3.820 1.00 97.56 84 GLN A CA 1
ATOM 690 C C . GLN A 1 84 ? -10.248 5.944 3.449 1.00 97.56 84 GLN A C 1
ATOM 692 O O . GLN A 1 84 ? -11.106 5.645 4.280 1.00 97.56 84 GLN A O 1
ATOM 697 N N . TRP A 1 85 ? -10.197 5.384 2.237 1.00 97.94 85 TRP A N 1
ATOM 698 C CA . TRP A 1 85 ? -11.166 4.381 1.809 1.00 97.94 85 TRP A CA 1
ATOM 699 C C . TRP A 1 85 ? -11.164 3.160 2.741 1.00 97.94 85 TRP A C 1
ATOM 701 O O . TRP A 1 85 ? -12.223 2.730 3.197 1.00 97.94 85 TRP A O 1
ATOM 711 N N . LEU A 1 86 ? -9.986 2.644 3.112 1.00 97.88 86 LEU A N 1
ATOM 712 C CA . LEU A 1 86 ? -9.880 1.556 4.090 1.00 97.88 86 LEU A CA 1
ATOM 713 C C . LEU A 1 86 ? -10.496 1.947 5.443 1.00 97.88 86 LEU A C 1
ATOM 715 O O . LEU A 1 86 ? -11.287 1.185 5.992 1.00 97.88 86 LEU A O 1
ATOM 719 N N . SER A 1 87 ? -10.188 3.137 5.965 1.00 97.19 87 SER A N 1
ATOM 720 C CA . SER A 1 87 ? -10.704 3.633 7.251 1.00 97.19 87 SER A CA 1
ATOM 721 C C . SER A 1 87 ? -12.237 3.709 7.278 1.00 97.19 87 SER A C 1
ATOM 723 O O . SER A 1 87 ? -12.871 3.317 8.267 1.00 97.19 87 SER A O 1
ATOM 725 N N . GLU A 1 88 ? -12.837 4.164 6.177 1.00 96.44 88 GLU A N 1
ATOM 726 C CA . GLU A 1 88 ? -14.284 4.306 6.019 1.00 96.44 88 GLU A CA 1
ATOM 727 C C . GLU A 1 88 ? -15.020 2.971 5.881 1.00 96.44 88 GLU A C 1
ATOM 729 O O . GLU A 1 88 ? -16.142 2.835 6.384 1.00 96.44 88 GLU A O 1
ATOM 734 N N . GLN A 1 89 ? -14.417 2.008 5.177 1.00 96.56 89 GLN A N 1
ATOM 735 C CA . GLN A 1 89 ? -15.064 0.741 4.836 1.00 96.56 89 GLN A CA 1
ATOM 736 C C . GLN A 1 89 ? -14.817 -0.365 5.865 1.00 96.56 89 GLN A C 1
ATOM 738 O O . GLN A 1 89 ? -15.666 -1.250 6.019 1.00 96.56 89 GLN A O 1
ATOM 743 N N . TYR A 1 90 ? -13.683 -0.329 6.570 1.00 96.88 90 TYR A N 1
ATOM 744 C CA . TYR A 1 90 ? -13.240 -1.419 7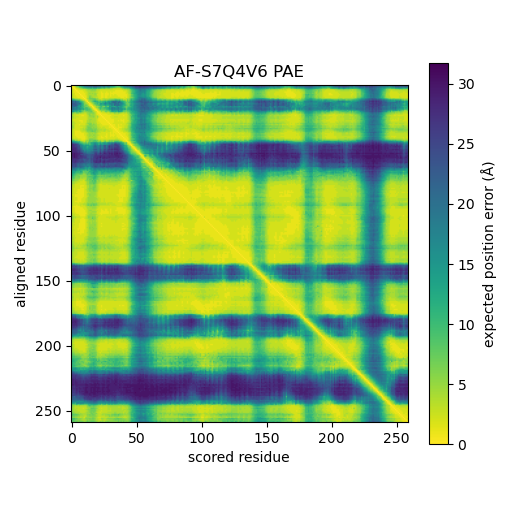.433 1.00 96.88 90 TYR A CA 1
ATOM 745 C C . TYR A 1 90 ? -14.157 -1.632 8.643 1.00 96.88 90 TYR A C 1
ATOM 747 O O . TYR A 1 90 ? -14.407 -0.729 9.456 1.00 96.88 90 TYR A O 1
ATOM 755 N N . GLN A 1 91 ? -14.592 -2.879 8.801 1.00 95.25 91 GLN A N 1
ATOM 756 C CA . GLN A 1 91 ? -15.255 -3.404 9.985 1.00 95.25 91 GLN A CA 1
ATOM 757 C C . GLN A 1 91 ? -14.345 -4.409 10.691 1.00 95.25 91 GLN A C 1
ATOM 759 O O . GLN A 1 91 ? -13.496 -5.058 10.086 1.00 95.25 91 GLN A O 1
ATOM 764 N N . ALA A 1 92 ? -14.524 -4.532 12.007 1.00 94.00 92 ALA A N 1
ATOM 765 C CA . ALA A 1 92 ? -13.746 -5.466 12.808 1.00 94.00 92 ALA A CA 1
ATOM 766 C C . ALA A 1 92 ? -13.867 -6.898 12.254 1.00 94.00 92 ALA A C 1
ATOM 768 O O . ALA A 1 92 ? -14.975 -7.421 12.121 1.00 94.00 92 ALA A O 1
ATOM 769 N N . GLY A 1 93 ? -12.717 -7.507 11.958 1.00 92.38 93 GLY A N 1
ATOM 770 C CA . GLY A 1 93 ? -12.605 -8.856 11.403 1.00 92.38 93 GLY A CA 1
ATOM 771 C C . GLY A 1 93 ? -12.430 -8.918 9.884 1.00 92.38 93 GLY A C 1
ATOM 772 O O . GLY A 1 93 ? -12.152 -10.002 9.379 1.00 92.38 93 GLY A O 1
ATOM 773 N N . ASP A 1 94 ? -12.560 -7.802 9.161 1.00 96.75 94 ASP A N 1
ATOM 774 C CA . ASP A 1 94 ? -12.322 -7.769 7.717 1.00 96.75 94 ASP A CA 1
ATOM 775 C C . ASP A 1 94 ? -10.852 -8.063 7.358 1.00 96.75 94 ASP A C 1
ATOM 777 O O . ASP A 1 94 ? -9.926 -7.814 8.133 1.00 96.75 94 ASP A O 1
ATOM 781 N N . ARG A 1 95 ? -10.628 -8.570 6.143 1.00 97.38 95 ARG A N 1
ATOM 782 C CA . ARG A 1 95 ? -9.299 -8.873 5.594 1.00 97.38 95 ARG A CA 1
ATOM 783 C C . ARG A 1 95 ? -8.905 -7.843 4.543 1.00 97.38 95 ARG A C 1
ATOM 785 O O . ARG A 1 95 ? -9.649 -7.615 3.593 1.00 97.38 95 ARG A O 1
ATOM 792 N N . ILE A 1 96 ? -7.716 -7.262 4.690 1.00 98.00 96 ILE A N 1
ATOM 793 C CA . ILE A 1 96 ? -7.172 -6.271 3.753 1.00 98.00 96 ILE A CA 1
ATOM 794 C C . ILE A 1 96 ? -6.226 -6.961 2.763 1.00 98.00 96 ILE A C 1
ATOM 796 O O . ILE A 1 96 ? -5.265 -7.616 3.174 1.00 98.00 96 ILE A O 1
ATOM 800 N N . TYR A 1 97 ? -6.489 -6.783 1.471 1.00 98.06 97 TYR A N 1
ATOM 801 C CA . TYR A 1 97 ? -5.675 -7.260 0.357 1.00 98.06 97 TYR A CA 1
ATOM 802 C C . TYR A 1 97 ? -5.156 -6.059 -0.423 1.00 98.06 97 TYR A C 1
ATOM 804 O O . TYR A 1 97 ? -5.947 -5.225 -0.859 1.00 98.06 97 TYR A O 1
ATOM 812 N N . LEU A 1 98 ? -3.844 -5.972 -0.616 1.00 97.69 98 LEU A N 1
ATOM 813 C CA . LEU A 1 98 ? -3.218 -4.886 -1.357 1.00 97.69 98 LEU A CA 1
ATOM 814 C C . LEU A 1 98 ? -2.478 -5.443 -2.572 1.00 97.69 98 LEU A C 1
ATOM 816 O O . LEU A 1 98 ? -1.705 -6.391 -2.450 1.00 97.69 98 LEU A O 1
ATOM 820 N N . PHE A 1 99 ? -2.692 -4.840 -3.734 1.00 97.06 99 PHE A N 1
ATOM 821 C CA . PHE A 1 99 ? -2.064 -5.236 -4.987 1.00 97.06 99 PHE A CA 1
ATOM 822 C C . PHE A 1 99 ? -1.484 -4.027 -5.698 1.00 97.06 99 PHE A C 1
ATOM 824 O O . PHE A 1 99 ? -2.168 -3.013 -5.850 1.00 97.06 99 PHE A O 1
ATOM 831 N N . GLY A 1 100 ? -0.252 -4.139 -6.182 1.00 94.12 100 GLY A N 1
ATOM 832 C CA . GLY A 1 100 ? 0.320 -3.075 -6.988 1.00 94.12 100 GLY A CA 1
ATOM 833 C C . GLY A 1 100 ? 1.428 -3.522 -7.917 1.00 94.12 100 GLY A C 1
ATOM 834 O O . GLY A 1 100 ? 2.084 -4.535 -7.690 1.00 94.12 100 GLY A O 1
ATOM 835 N N . PHE A 1 101 ? 1.630 -2.734 -8.966 1.00 91.94 101 PHE A N 1
ATOM 836 C CA . PHE A 1 101 ? 2.663 -2.941 -9.976 1.00 91.94 101 PHE A CA 1
ATOM 837 C C . PHE A 1 101 ? 3.604 -1.741 -10.020 1.00 91.94 101 PHE A C 1
ATOM 839 O O . PHE A 1 101 ? 3.154 -0.595 -9.925 1.00 91.94 101 PHE A O 1
ATOM 846 N N . SER A 1 102 ? 4.907 -1.976 -10.182 1.00 87.6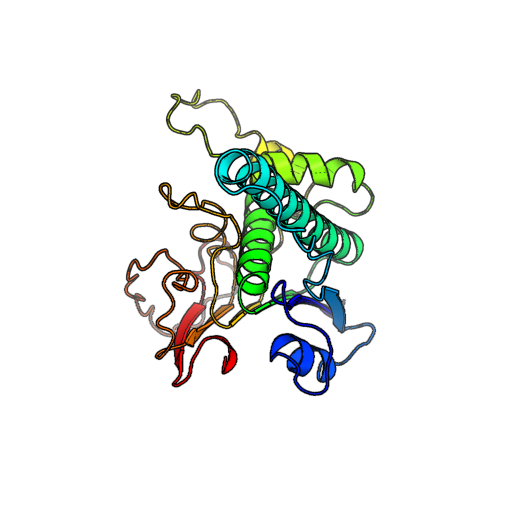2 102 SER A N 1
ATOM 847 C CA . SER A 1 102 ? 5.897 -0.918 -10.360 1.00 87.62 102 SER A CA 1
ATOM 848 C C . SER A 1 102 ? 5.887 0.070 -9.183 1.00 87.62 102 SER A C 1
ATOM 850 O O . SER A 1 102 ? 6.031 -0.307 -8.020 1.00 87.62 102 SER A O 1
ATOM 852 N N . ARG A 1 103 ? 5.657 1.353 -9.465 1.00 85.88 103 ARG A N 1
ATOM 853 C CA . ARG A 1 103 ? 5.450 2.412 -8.466 1.00 85.88 103 ARG A CA 1
ATOM 854 C C . ARG A 1 103 ? 4.186 2.212 -7.623 1.00 85.88 103 ARG A C 1
ATOM 856 O O . ARG A 1 103 ? 4.175 2.565 -6.449 1.00 85.88 103 ARG A O 1
ATOM 863 N N . GLY A 1 104 ? 3.155 1.585 -8.184 1.00 89.25 104 GLY A N 1
ATOM 864 C CA . GLY A 1 104 ? 1.965 1.168 -7.445 1.00 89.25 104 GLY A CA 1
ATOM 865 C C . GLY A 1 104 ? 2.274 0.085 -6.409 1.00 89.25 104 GLY A C 1
ATOM 866 O O . GLY A 1 104 ? 1.745 0.130 -5.301 1.00 89.25 104 GLY A O 1
ATOM 867 N N . ALA A 1 105 ? 3.205 -0.831 -6.711 1.00 90.81 105 ALA A N 1
ATOM 868 C CA . ALA A 1 105 ? 3.696 -1.824 -5.750 1.00 90.81 105 ALA A CA 1
ATOM 869 C C . ALA A 1 105 ? 4.405 -1.150 -4.562 1.00 90.81 105 ALA A C 1
ATOM 871 O O . ALA A 1 105 ? 4.186 -1.508 -3.405 1.00 90.81 105 ALA A O 1
ATOM 872 N N . TYR A 1 106 ? 5.201 -0.114 -4.838 1.00 87.62 106 TYR A N 1
ATOM 873 C CA . TYR A 1 106 ? 5.843 0.699 -3.805 1.00 87.62 106 TYR A CA 1
ATOM 874 C C . TYR A 1 106 ? 4.796 1.426 -2.942 1.00 87.62 106 TYR A C 1
ATOM 876 O O . TYR A 1 106 ? 4.875 1.412 -1.715 1.00 87.62 106 TYR A O 1
ATOM 884 N N . GLN A 1 107 ? 3.754 1.980 -3.571 1.00 89.44 107 GLN A N 1
ATOM 885 C CA . GLN A 1 107 ? 2.645 2.649 -2.885 1.00 89.44 107 GLN A CA 1
ATOM 886 C C . GLN A 1 107 ? 1.854 1.709 -1.968 1.00 89.44 107 GLN A C 1
ATOM 888 O O . GLN A 1 107 ? 1.622 2.052 -0.813 1.00 89.44 107 GLN A O 1
ATOM 893 N N . VAL A 1 108 ? 1.473 0.507 -2.412 1.00 92.94 108 VAL A N 1
ATOM 894 C CA . VAL A 1 108 ? 0.757 -0.429 -1.522 1.00 92.94 108 VAL A CA 1
ATOM 895 C C . VAL A 1 108 ? 1.618 -0.910 -0.358 1.00 92.94 108 VAL A C 1
ATOM 897 O O . VAL A 1 108 ? 1.103 -1.129 0.738 1.00 92.94 108 VAL A O 1
ATOM 900 N N . ARG A 1 109 ? 2.936 -1.027 -0.556 1.00 90.75 109 ARG A N 1
ATOM 901 C CA . ARG A 1 109 ? 3.875 -1.351 0.524 1.00 90.75 109 ARG A CA 1
ATOM 902 C C . ARG A 1 109 ? 3.977 -0.215 1.540 1.00 90.75 109 ARG A C 1
ATOM 904 O O . ARG A 1 109 ? 3.935 -0.488 2.736 1.00 90.75 109 ARG A O 1
ATOM 911 N N . ALA A 1 110 ? 4.027 1.033 1.078 1.00 88.69 110 ALA A N 1
ATOM 912 C CA . ALA A 1 110 ? 3.998 2.204 1.948 1.00 88.69 110 ALA A CA 1
ATOM 913 C C . ALA A 1 110 ? 2.667 2.336 2.705 1.00 88.69 110 ALA A C 1
ATOM 915 O O . ALA A 1 110 ? 2.658 2.562 3.910 1.00 88.69 110 ALA A O 1
ATOM 916 N N . LEU A 1 111 ? 1.537 2.092 2.035 1.00 93.19 111 LEU A N 1
ATOM 917 C CA . LEU A 1 111 ? 0.216 2.051 2.667 1.00 93.19 111 LEU A CA 1
ATOM 918 C C . LEU A 1 111 ? 0.157 0.997 3.783 1.00 93.19 111 LEU A C 1
ATOM 920 O O . LEU A 1 111 ? -0.326 1.275 4.877 1.00 93.19 111 LEU A O 1
ATOM 924 N N . SER A 1 112 ? 0.686 -0.200 3.521 1.00 92.88 112 SER A N 1
ATOM 925 C CA . SER A 1 112 ? 0.825 -1.263 4.520 1.00 92.88 112 SER A CA 1
ATOM 926 C C . SER A 1 112 ? 1.680 -0.804 5.707 1.00 92.88 112 SER A C 1
ATOM 928 O O . SER A 1 112 ? 1.288 -0.977 6.856 1.00 92.88 112 SER A O 1
ATOM 930 N N . ALA A 1 113 ? 2.828 -0.176 5.453 1.00 88.81 113 ALA A N 1
ATOM 931 C CA . ALA A 1 113 ? 3.702 0.337 6.505 1.00 88.81 113 ALA A CA 1
ATOM 932 C C . ALA A 1 113 ? 3.041 1.445 7.347 1.00 88.81 113 ALA A C 1
ATOM 934 O O . ALA A 1 113 ? 3.204 1.466 8.565 1.00 88.81 113 ALA A O 1
ATOM 935 N N . MET A 1 114 ? 2.265 2.330 6.717 1.00 90.69 114 MET A N 1
ATOM 936 C CA . MET A 1 114 ? 1.485 3.357 7.407 1.00 90.69 114 MET A CA 1
ATOM 937 C C . MET A 1 114 ? 0.450 2.719 8.337 1.00 90.69 114 MET A C 1
ATOM 939 O O . MET A 1 114 ? 0.364 3.093 9.503 1.00 90.69 114 MET A O 1
ATOM 943 N N . ILE A 1 115 ? -0.286 1.711 7.860 1.00 93.19 115 ILE A N 1
ATOM 944 C CA . ILE A 1 115 ? -1.240 0.958 8.687 1.00 93.19 115 ILE A CA 1
ATOM 945 C C . ILE A 1 115 ? -0.551 0.323 9.903 1.00 93.19 115 ILE A C 1
ATOM 947 O O . ILE A 1 115 ? -1.103 0.356 11.001 1.00 93.19 115 ILE A O 1
ATOM 951 N N . ASP A 1 116 ? 0.652 -0.222 9.731 1.00 90.50 116 ASP A N 1
ATOM 952 C CA . ASP A 1 116 ? 1.424 -0.809 10.830 1.00 90.50 116 ASP A CA 1
ATOM 953 C C . ASP A 1 116 ? 1.806 0.250 11.880 1.00 90.50 116 ASP A C 1
ATOM 955 O O . ASP A 1 116 ? 1.501 0.091 13.067 1.00 90.50 116 ASP A O 1
ATOM 959 N N . LYS A 1 117 ? 2.401 1.367 11.428 1.00 87.00 117 LYS A N 1
ATOM 960 C CA . LYS A 1 117 ? 2.954 2.425 12.291 1.00 87.00 117 LYS A CA 1
ATOM 961 C C . LYS A 1 117 ? 1.865 3.211 13.027 1.00 87.00 117 LYS A C 1
ATOM 963 O O . LYS A 1 117 ? 1.885 3.274 14.251 1.00 87.00 117 LYS A O 1
ATOM 968 N N . VAL A 1 118 ? 0.883 3.759 12.306 1.00 91.06 118 VAL A N 1
ATOM 969 C CA . VAL A 1 118 ? -0.140 4.662 12.879 1.00 91.06 118 VAL A CA 1
ATOM 970 C C . VAL A 1 118 ? -1.507 4.001 13.096 1.00 91.06 118 VAL A C 1
ATOM 972 O O . VAL A 1 118 ? -2.440 4.637 13.591 1.00 91.06 118 VAL A O 1
ATOM 975 N N . GLY A 1 119 ? -1.650 2.716 12.759 1.00 93.69 119 GLY A N 1
ATOM 976 C CA . GLY A 1 119 ? -2.925 1.995 12.804 1.00 93.69 119 GLY A CA 1
ATOM 977 C C . GLY A 1 119 ? -3.875 2.412 11.682 1.00 93.69 119 GLY A C 1
ATOM 978 O O . GLY A 1 119 ? -3.509 3.171 10.785 1.00 93.69 119 GLY A O 1
ATOM 979 N N . LEU A 1 120 ? -5.120 1.928 11.735 1.00 96.31 120 LEU A N 1
ATOM 980 C CA . LEU A 1 120 ? -6.193 2.361 10.836 1.00 96.31 120 LEU A CA 1
ATOM 981 C C . LEU A 1 120 ? -7.198 3.250 11.575 1.00 96.31 120 LEU A C 1
ATOM 983 O O . LEU A 1 120 ? -7.937 2.772 12.440 1.00 96.31 120 LEU A O 1
ATOM 987 N N . ILE A 1 121 ? -7.265 4.528 11.207 1.00 96.25 121 ILE A N 1
ATOM 988 C CA . ILE A 1 121 ? -8.124 5.521 11.862 1.00 96.25 121 ILE A CA 1
ATOM 989 C C . ILE A 1 121 ? -9.593 5.072 11.913 1.00 96.25 121 ILE A C 1
ATOM 991 O O . ILE A 1 121 ? -10.126 4.416 11.003 1.00 96.25 121 ILE A O 1
ATOM 995 N N . HIS A 1 122 ? -10.276 5.415 13.004 1.00 95.38 122 HIS A N 1
ATOM 996 C CA . HIS A 1 122 ? -11.713 5.203 13.135 1.00 95.38 122 HIS A CA 1
ATOM 997 C C . HIS A 1 122 ? -12.517 6.051 12.140 1.00 95.38 122 HIS A C 1
ATOM 999 O O . HIS A 1 122 ? -12.254 7.238 11.943 1.00 95.38 122 HIS A O 1
ATOM 1005 N N . LYS A 1 123 ? -13.539 5.437 11.529 1.00 94.88 123 LYS A N 1
ATOM 1006 C CA . LYS A 1 123 ? -14.458 6.134 10.620 1.00 94.88 123 LYS A CA 1
ATOM 1007 C C . LYS A 1 123 ? -15.024 7.380 11.312 1.00 94.88 123 LYS A C 1
ATOM 1009 O O . LYS A 1 123 ? -15.521 7.282 12.428 1.00 94.88 123 LYS A O 1
ATOM 1014 N N . GLY A 1 124 ? -14.968 8.519 10.622 1.00 93.12 124 GLY A N 1
ATOM 1015 C CA . GLY A 1 124 ? -15.382 9.829 11.142 1.00 93.12 124 GLY A CA 1
ATOM 1016 C C . GLY A 1 124 ? -14.213 10.771 11.450 1.00 93.12 124 GLY A C 1
ATOM 1017 O O . GLY A 1 124 ? -14.391 11.980 11.384 1.00 93.12 124 GLY A O 1
ATOM 1018 N N . ASN A 1 125 ? -13.001 10.250 11.663 1.00 94.00 125 ASN A N 1
ATOM 1019 C CA . ASN A 1 125 ? -11.809 11.049 11.984 1.00 94.00 125 ASN A CA 1
ATOM 1020 C C . ASN A 1 125 ? -10.931 11.354 10.754 1.00 94.00 125 ASN A C 1
ATOM 1022 O O . ASN A 1 125 ? -9.708 11.420 10.845 1.00 94.00 125 ASN A O 1
ATOM 1026 N N . GLN A 1 126 ? -11.541 11.537 9.581 1.00 92.19 126 GLN A N 1
ATOM 1027 C CA . GLN A 1 126 ? -10.818 11.698 8.307 1.00 92.19 126 GLN A CA 1
ATOM 1028 C C . GLN A 1 126 ? -9.898 12.923 8.282 1.00 92.19 126 GLN A C 1
ATOM 1030 O O . GLN A 1 126 ? -8.850 12.894 7.645 1.00 92.19 126 GLN A O 1
ATOM 1035 N N . ALA A 1 127 ? -10.257 13.974 9.024 1.00 94.31 127 ALA A N 1
ATOM 1036 C CA . ALA A 1 127 ? -9.445 15.180 9.163 1.00 94.31 127 ALA A CA 1
ATOM 1037 C C . ALA A 1 127 ? -8.063 14.916 9.791 1.00 94.31 127 ALA A C 1
ATOM 1039 O O . ALA A 1 127 ? -7.160 15.724 9.614 1.00 94.31 127 ALA A O 1
ATOM 1040 N N . GLN A 1 128 ? -7.884 13.786 10.488 1.00 94.50 128 GLN A N 1
ATOM 1041 C CA . GLN A 1 128 ? -6.612 13.395 11.105 1.00 94.50 128 GLN A CA 1
ATOM 1042 C C . GLN A 1 128 ? -5.702 12.594 10.162 1.00 94.50 128 GLN A C 1
ATOM 1044 O O . GLN A 1 128 ? -4.547 12.351 10.492 1.00 94.50 128 GLN A O 1
ATOM 1049 N N . ILE A 1 129 ? -6.191 12.172 8.988 1.00 94.12 129 ILE A N 1
ATOM 1050 C CA . ILE A 1 129 ? -5.414 11.350 8.046 1.00 94.12 129 ILE A CA 1
ATOM 1051 C C . ILE A 1 129 ? -4.154 12.074 7.534 1.00 94.12 129 ILE A C 1
ATOM 1053 O O . ILE A 1 129 ? -3.111 11.421 7.493 1.00 94.12 129 ILE A O 1
ATOM 1057 N N . PRO A 1 130 ? -4.183 13.379 7.182 1.00 93.06 130 PRO A N 1
ATOM 1058 C CA . PRO A 1 130 ? -2.966 14.093 6.789 1.00 93.06 130 PRO A CA 1
ATOM 1059 C C . PRO A 1 130 ? -1.903 14.078 7.892 1.00 93.06 130 PRO A C 1
ATOM 1061 O O . PRO A 1 130 ? -0.758 13.723 7.638 1.00 93.06 130 PRO A O 1
ATOM 1064 N N . PHE A 1 131 ? -2.303 14.336 9.140 1.00 90.69 131 PHE A N 1
ATOM 1065 C CA . PHE A 1 131 ? -1.393 14.285 10.284 1.00 90.69 131 PHE A CA 1
ATOM 1066 C C . PHE A 1 131 ? -0.852 12.868 10.537 1.00 90.69 131 PHE A C 1
ATOM 1068 O O . PHE A 1 131 ? 0.330 12.680 10.805 1.00 90.69 131 PHE A O 1
ATOM 1075 N N . ALA A 1 132 ? -1.682 11.836 10.372 1.00 90.81 132 ALA A N 1
ATOM 1076 C CA . ALA A 1 132 ? -1.234 10.447 10.452 1.00 90.81 132 ALA A CA 1
ATOM 1077 C C . ALA A 1 132 ? -0.202 10.100 9.366 1.00 90.81 132 ALA A C 1
ATOM 1079 O O . ALA A 1 132 ? 0.732 9.340 9.617 1.00 90.81 132 ALA A O 1
ATOM 1080 N N . TYR A 1 133 ? -0.359 10.656 8.160 1.00 88.75 133 TYR A N 1
ATOM 1081 C CA . TYR A 1 133 ? 0.625 10.512 7.092 1.00 88.75 133 TYR A CA 1
ATOM 1082 C C . TYR A 1 133 ? 1.934 11.231 7.437 1.00 88.75 133 TYR A C 1
ATOM 1084 O O . TYR A 1 133 ? 2.998 10.661 7.220 1.00 88.75 133 TYR A O 1
ATOM 1092 N N . GLU A 1 134 ? 1.880 12.423 8.036 1.00 86.75 134 GLU A N 1
ATOM 1093 C CA . GLU A 1 134 ? 3.069 13.137 8.524 1.00 86.75 134 GLU A CA 1
ATOM 1094 C C . GLU A 1 134 ? 3.817 12.344 9.606 1.00 86.75 134 GLU A C 1
ATOM 1096 O O . GLU A 1 134 ? 5.032 12.196 9.515 1.00 86.75 134 GLU A O 1
ATOM 1101 N N . LEU A 1 135 ? 3.106 11.765 10.582 1.00 85.38 135 LEU A N 1
ATOM 1102 C CA . LEU A 1 135 ? 3.692 10.881 11.604 1.00 85.38 135 LEU A CA 1
ATOM 1103 C C . LEU A 1 135 ? 4.311 9.610 11.008 1.00 85.38 135 LEU A C 1
ATOM 1105 O O . LEU A 1 135 ? 5.269 9.052 11.544 1.00 85.38 135 LEU A O 1
ATOM 1109 N N . TYR A 1 136 ? 3.744 9.122 9.907 1.00 83.62 136 TYR A N 1
ATOM 1110 C CA . TYR A 1 136 ? 4.305 7.999 9.172 1.00 83.62 136 TYR A CA 1
ATOM 1111 C C . TYR A 1 136 ? 5.558 8.392 8.379 1.00 83.62 136 TYR A C 1
ATOM 1113 O O . TYR A 1 136 ? 6.540 7.649 8.377 1.00 83.62 136 TYR A O 1
ATOM 1121 N N . ALA A 1 137 ? 5.515 9.541 7.705 1.00 80.75 137 ALA A N 1
ATOM 1122 C CA . ALA A 1 137 ? 6.572 10.029 6.831 1.00 80.75 137 ALA A CA 1
ATOM 1123 C C . ALA A 1 137 ? 7.732 10.688 7.581 1.00 80.75 137 ALA A C 1
ATOM 1125 O O . ALA A 1 137 ? 8.813 10.839 7.004 1.00 80.75 137 ALA A O 1
ATOM 1126 N N . SER A 1 138 ? 7.536 11.069 8.846 1.00 73.12 138 SER A N 1
ATOM 1127 C CA . SER A 1 138 ? 8.624 11.518 9.696 1.00 73.12 138 SER A CA 1
ATOM 1128 C C . SER A 1 138 ? 9.640 10.386 9.836 1.00 73.12 138 SER A C 1
ATOM 1130 O O . SER A 1 138 ? 9.337 9.259 10.241 1.00 73.12 138 SER A O 1
ATOM 1132 N N . ILE A 1 139 ? 10.870 10.685 9.421 1.00 57.56 139 ILE A N 1
ATOM 1133 C CA . ILE A 1 139 ? 12.015 9.818 9.671 1.00 57.56 139 ILE A CA 1
ATOM 1134 C C . ILE A 1 139 ? 12.127 9.735 11.188 1.00 57.56 139 ILE A C 1
ATOM 1136 O O . ILE A 1 139 ? 12.148 10.781 11.838 1.00 57.56 139 ILE A O 1
ATOM 1140 N N . ASP A 1 140 ? 12.166 8.520 11.740 1.00 53.91 140 ASP A N 1
ATOM 1141 C CA . ASP A 1 140 ? 12.494 8.340 13.149 1.00 53.91 140 ASP A CA 1
ATOM 1142 C C . ASP A 1 140 ? 13.833 9.053 13.369 1.00 53.91 140 ASP A C 1
ATOM 1144 O O . ASP A 1 140 ? 14.892 8.575 12.961 1.00 53.91 140 ASP A O 1
ATOM 1148 N N . GLU A 1 141 ? 13.801 10.223 14.005 1.00 44.44 141 GLU A N 1
ATOM 1149 C CA . GLU A 1 141 ? 14.984 10.904 14.523 1.00 44.44 141 GLU A CA 1
ATOM 1150 C C . GLU A 1 141 ? 15.543 10.118 15.724 1.00 44.44 141 GLU A C 1
ATOM 1152 O O . GLU A 1 141 ? 16.003 10.695 16.702 1.00 44.44 141 GLU A O 1
ATOM 1157 N N . SER A 1 142 ? 15.539 8.783 15.664 1.00 43.78 142 SER A N 1
ATOM 1158 C CA . SER A 1 142 ? 16.010 7.859 16.697 1.00 43.78 142 SER A CA 1
ATOM 1159 C C . SER A 1 142 ? 17.530 7.906 16.906 1.00 43.78 142 SER A C 1
ATOM 1161 O O . SER A 1 142 ? 18.084 7.040 17.571 1.00 43.78 142 SER A O 1
ATOM 1163 N N . ASN A 1 143 ? 18.211 8.902 16.330 1.00 41.66 143 ASN A N 1
ATOM 1164 C CA . ASN A 1 143 ? 19.582 9.291 16.663 1.00 41.66 143 ASN A CA 1
ATOM 1165 C C . ASN A 1 143 ? 19.646 10.482 17.637 1.00 41.66 143 ASN A C 1
ATOM 1167 O O . ASN A 1 143 ? 20.742 10.921 17.982 1.00 41.66 143 ASN A O 1
ATOM 1171 N N . ARG A 1 144 ? 18.509 11.028 18.081 1.00 49.62 144 ARG A N 1
ATOM 1172 C CA . ARG A 1 144 ? 18.443 11.854 19.290 1.00 49.62 144 ARG A CA 1
ATOM 1173 C C . ARG A 1 144 ? 18.054 10.932 20.432 1.00 49.62 144 ARG A C 1
ATOM 1175 O O . ARG A 1 144 ? 17.043 10.254 20.299 1.00 49.62 144 ARG A O 1
ATOM 1182 N N . ASP A 1 145 ? 18.870 10.898 21.488 1.00 47.03 145 ASP A N 1
ATOM 1183 C CA . ASP A 1 145 ? 18.600 10.174 22.738 1.00 47.03 145 ASP A CA 1
ATOM 1184 C C . ASP A 1 145 ? 17.139 10.421 23.151 1.00 47.03 145 ASP A C 1
ATOM 1186 O O . ASP A 1 145 ? 16.814 11.529 23.595 1.00 47.03 145 ASP A O 1
ATOM 1190 N N . PRO A 1 146 ? 16.224 9.458 22.937 1.00 55.41 146 PRO A N 1
ATOM 1191 C CA . PRO A 1 146 ? 14.859 9.636 23.367 1.00 55.41 146 PRO A CA 1
ATOM 1192 C C . PRO A 1 146 ? 14.848 9.501 24.884 1.00 55.41 146 PRO A C 1
ATOM 1194 O O . PRO A 1 146 ? 15.425 8.564 25.436 1.00 55.41 146 PRO A O 1
ATOM 1197 N N . ASP A 1 147 ? 14.173 10.427 25.561 1.00 58.09 147 ASP A N 1
ATOM 1198 C CA . ASP A 1 147 ? 13.811 10.241 26.961 1.00 58.09 147 ASP A CA 1
ATOM 1199 C C . ASP A 1 147 ? 13.111 8.869 27.092 1.00 58.09 147 ASP A C 1
ATOM 1201 O O . ASP A 1 147 ? 12.060 8.678 26.462 1.00 58.09 147 ASP A O 1
ATOM 1205 N N . PRO A 1 148 ? 13.656 7.915 27.878 1.00 59.69 148 PRO A N 1
ATOM 1206 C CA . PRO A 1 148 ? 13.102 6.568 28.029 1.00 59.69 148 PRO A CA 1
ATOM 1207 C C . PRO A 1 148 ? 11.657 6.550 28.542 1.00 59.69 148 PRO A C 1
ATOM 1209 O O . PRO A 1 148 ? 10.988 5.521 28.459 1.00 59.69 148 PRO A O 1
ATOM 1212 N N . SER A 1 149 ? 11.186 7.668 29.103 1.00 60.97 149 SER A N 1
ATOM 1213 C CA . SER A 1 149 ? 9.831 7.834 29.624 1.00 60.97 149 SER A CA 1
ATOM 1214 C C . SER A 1 149 ? 8.828 8.395 28.606 1.00 60.97 149 SER A C 1
ATOM 1216 O O . SER A 1 149 ? 7.621 8.352 28.853 1.00 60.97 149 SER A O 1
ATOM 1218 N N . SER A 1 150 ? 9.287 8.884 27.448 1.00 65.50 150 SER A N 1
ATOM 1219 C CA . SER A 1 150 ? 8.415 9.462 26.423 1.00 65.50 150 SER A CA 1
ATOM 1220 C C . SER A 1 150 ? 7.806 8.379 25.523 1.00 65.50 150 SER A C 1
ATOM 1222 O O . SER A 1 150 ? 8.503 7.583 24.895 1.00 65.50 150 SER A O 1
ATOM 1224 N N . VAL A 1 151 ? 6.472 8.328 25.456 1.00 65.88 151 VAL A N 1
ATOM 1225 C CA . VAL A 1 151 ? 5.770 7.461 24.498 1.00 65.88 151 VAL A CA 1
ATOM 1226 C C . VAL A 1 151 ? 5.938 8.064 23.099 1.00 65.88 151 VAL A C 1
ATOM 1228 O O . VAL A 1 151 ? 5.616 9.242 22.923 1.00 65.88 151 VAL A O 1
ATOM 1231 N N . PRO A 1 152 ? 6.393 7.291 22.095 1.00 80.56 152 PRO A N 1
ATOM 1232 C CA . PRO A 1 152 ? 6.473 7.768 20.719 1.00 80.56 152 PRO A CA 1
ATOM 1233 C C . PRO A 1 152 ? 5.129 8.337 20.235 1.00 80.56 152 PRO A C 1
ATOM 1235 O O . PRO A 1 152 ? 4.070 7.748 20.470 1.00 80.56 152 PRO A O 1
ATOM 1238 N N . MET A 1 153 ? 5.161 9.502 19.581 1.00 82.62 153 MET A N 1
ATOM 1239 C CA . MET A 1 153 ? 3.952 10.232 19.166 1.00 82.62 153 MET A CA 1
ATOM 1240 C C . MET A 1 15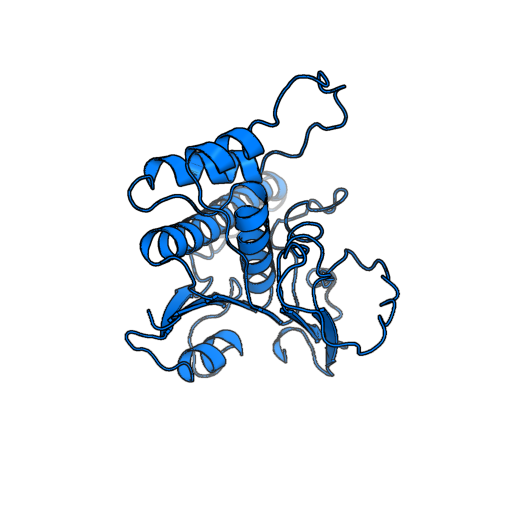3 ? 3.052 9.400 18.240 1.00 82.62 153 MET A C 1
ATOM 1242 O O . MET A 1 153 ? 1.829 9.443 18.352 1.00 82.62 153 MET A O 1
ATOM 1246 N N . ASP A 1 154 ? 3.648 8.606 17.353 1.00 81.38 154 ASP A N 1
ATOM 1247 C CA . ASP A 1 154 ? 2.955 7.672 16.464 1.00 81.38 154 ASP A CA 1
ATOM 1248 C C . ASP A 1 154 ? 2.201 6.582 17.240 1.00 81.38 154 ASP A C 1
ATOM 1250 O O . ASP A 1 154 ? 1.050 6.277 16.920 1.00 81.38 154 ASP A O 1
ATOM 1254 N N . ARG A 1 155 ? 2.798 6.052 18.312 1.00 85.81 155 ARG A N 1
ATOM 1255 C CA . ARG A 1 155 ? 2.144 5.094 19.206 1.00 85.81 155 ARG A CA 1
ATOM 1256 C C . ARG A 1 155 ? 0.972 5.726 19.950 1.00 85.81 155 ARG A C 1
ATOM 1258 O O . ARG A 1 155 ? -0.105 5.135 19.983 1.00 85.81 155 ARG A O 1
ATOM 1265 N N . HIS A 1 156 ? 1.157 6.921 20.506 1.00 88.69 156 HIS A N 1
ATOM 1266 C CA . HIS A 1 156 ? 0.079 7.631 21.195 1.00 88.69 156 HIS A CA 1
ATOM 1267 C C . HIS A 1 156 ? -1.080 7.966 20.240 1.00 88.69 156 HIS A C 1
ATOM 1269 O O . HIS A 1 156 ? -2.253 7.777 20.574 1.00 88.69 156 HIS A O 1
ATOM 1275 N N . PHE A 1 157 ? -0.757 8.383 19.012 1.00 90.75 157 PHE A N 1
ATOM 1276 C CA . PHE A 1 157 ? -1.737 8.596 17.953 1.00 90.75 157 PHE A CA 1
ATOM 1277 C C . PHE A 1 157 ? -2.500 7.308 17.621 1.00 90.75 157 PHE A C 1
ATOM 1279 O O . PHE A 1 157 ? -3.734 7.314 17.575 1.00 90.75 157 PHE A O 1
ATOM 1286 N N . LYS A 1 158 ? -1.776 6.194 17.439 1.00 92.12 158 LYS A N 1
ATOM 1287 C CA . LYS A 1 158 ? -2.351 4.880 17.134 1.00 92.12 158 LYS A CA 1
ATOM 1288 C C . LYS A 1 158 ? -3.309 4.408 18.229 1.00 92.12 158 LYS A C 1
ATOM 1290 O O . LYS A 1 158 ? -4.374 3.896 17.904 1.00 92.12 158 LYS A O 1
ATOM 1295 N N . GLU A 1 159 ? -2.957 4.596 19.498 1.00 92.00 159 GLU A N 1
ATOM 1296 C CA . GLU A 1 159 ? -3.791 4.222 20.649 1.00 92.00 159 GLU A CA 1
ATOM 1297 C C . GLU A 1 159 ? -5.044 5.109 20.790 1.00 92.00 159 GLU A C 1
ATOM 1299 O O . GLU A 1 159 ? -6.078 4.635 21.259 1.00 92.00 159 GLU A O 1
ATOM 1304 N N . THR A 1 160 ? -4.978 6.372 20.354 1.00 93.19 160 THR A N 1
ATOM 1305 C CA . THR A 1 160 ? -6.066 7.351 20.531 1.00 93.19 160 THR A CA 1
ATOM 1306 C C . THR A 1 160 ? -7.083 7.338 19.387 1.00 93.19 160 THR A C 1
ATOM 1308 O O . THR A 1 160 ? -8.292 7.350 19.623 1.00 93.19 160 THR A O 1
ATOM 1311 N N . PHE A 1 161 ? -6.616 7.349 18.135 1.00 94.00 161 PHE A N 1
ATOM 1312 C CA . PHE A 1 161 ? -7.468 7.610 16.964 1.00 94.00 161 PHE A CA 1
ATOM 1313 C C . PHE A 1 161 ? -7.667 6.400 16.053 1.00 94.00 161 PHE A C 1
ATOM 1315 O O . PHE A 1 161 ? -8.562 6.411 15.193 1.00 94.00 161 PHE A O 1
ATOM 1322 N N . SER A 1 162 ? -6.853 5.363 16.230 1.00 95.69 162 SER A N 1
ATOM 1323 C CA . SER A 1 162 ? -6.776 4.229 15.321 1.00 95.69 162 SER A CA 1
ATOM 1324 C C . SER A 1 162 ? -7.153 2.918 15.988 1.00 95.69 162 SER A C 1
ATOM 1326 O O . SER A 1 162 ? -7.144 2.758 17.203 1.00 95.69 162 SER A O 1
ATOM 1328 N N . ARG A 1 163 ? -7.464 1.939 15.143 1.00 94.25 163 ARG A N 1
ATOM 1329 C CA . ARG A 1 163 ? -7.603 0.543 15.538 1.00 94.25 163 ARG A CA 1
ATOM 1330 C C . ARG A 1 163 ? -6.437 -0.266 14.990 1.00 94.25 163 ARG A C 1
ATOM 1332 O O . ARG A 1 163 ? -5.953 0.002 13.886 1.00 94.25 163 ARG A O 1
ATOM 1339 N N . ASP A 1 164 ? -6.000 -1.257 15.759 1.00 91.75 164 ASP A N 1
ATOM 1340 C CA . ASP A 1 164 ? -4.944 -2.170 15.333 1.00 91.75 164 ASP A CA 1
ATOM 1341 C C . ASP A 1 164 ? -5.516 -3.169 14.321 1.00 91.75 164 ASP A C 1
ATOM 1343 O O . ASP A 1 164 ? -6.473 -3.896 14.606 1.00 91.75 164 ASP A O 1
ATOM 1347 N N . VAL A 1 165 ? -4.975 -3.158 13.105 1.00 92.75 165 VAL A N 1
ATOM 1348 C CA . VAL A 1 165 ? -5.424 -4.015 12.002 1.00 92.75 165 VAL A CA 1
ATOM 1349 C C . VAL A 1 165 ? -4.224 -4.652 11.329 1.00 92.75 165 VAL A C 1
ATOM 1351 O O . VAL A 1 165 ? -3.130 -4.093 11.322 1.00 92.75 165 VAL A O 1
ATOM 1354 N N . ARG A 1 166 ? -4.439 -5.823 10.727 1.00 91.56 166 ARG A N 1
ATOM 1355 C CA . ARG A 1 166 ? -3.410 -6.507 9.945 1.00 91.56 166 ARG A CA 1
ATOM 1356 C C . ARG A 1 166 ? -3.762 -6.546 8.474 1.00 91.56 166 ARG A C 1
ATOM 1358 O O . ARG A 1 166 ? -4.900 -6.843 8.108 1.00 91.56 166 ARG A O 1
ATOM 1365 N N . VAL A 1 167 ? -2.758 -6.322 7.636 1.00 94.44 167 VAL A N 1
ATOM 1366 C CA . VAL A 1 167 ? -2.862 -6.598 6.207 1.00 94.44 167 VAL A CA 1
ATOM 1367 C C . VAL A 1 167 ? -2.745 -8.106 5.990 1.00 94.44 167 VAL A C 1
ATOM 1369 O O . VAL A 1 167 ? -1.789 -8.755 6.416 1.00 94.44 167 VAL A O 1
ATOM 1372 N N . HIS A 1 168 ? -3.748 -8.692 5.342 1.00 95.81 168 HIS A N 1
ATOM 1373 C CA . HIS A 1 168 ? -3.795 -10.134 5.133 1.00 95.81 168 HIS A CA 1
ATOM 1374 C C . HIS A 1 168 ? -2.885 -10.561 3.977 1.00 95.81 168 HIS A C 1
ATOM 1376 O O . HIS A 1 168 ? -2.159 -11.548 4.091 1.00 95.81 168 HIS A O 1
ATOM 1382 N N . PHE A 1 169 ? -2.891 -9.810 2.877 1.00 96.00 169 PHE A N 1
ATOM 1383 C CA . PHE A 1 169 ? -2.102 -10.145 1.697 1.00 96.00 169 PHE A CA 1
ATOM 1384 C C . PHE A 1 169 ? -1.578 -8.893 1.000 1.00 96.00 169 PHE A C 1
ATOM 1386 O O . PHE A 1 169 ? -2.331 -7.944 0.784 1.00 96.00 169 PHE A O 1
ATOM 1393 N N . VAL A 1 170 ? -0.310 -8.926 0.595 1.00 95.25 170 VAL A N 1
ATOM 1394 C CA . VAL A 1 170 ? 0.286 -7.946 -0.316 1.00 95.25 170 VAL A CA 1
ATOM 1395 C C . VAL A 1 170 ? 0.855 -8.679 -1.527 1.00 95.25 170 VAL A C 1
ATOM 1397 O O . VAL A 1 170 ? 1.747 -9.518 -1.387 1.00 95.25 170 VAL A O 1
ATOM 1400 N N . GLY A 1 171 ? 0.326 -8.358 -2.705 1.00 95.44 171 GLY A N 1
ATOM 1401 C CA . GLY A 1 171 ? 0.820 -8.811 -4.001 1.00 95.44 171 GLY A CA 1
ATOM 1402 C C . GLY A 1 171 ? 1.513 -7.675 -4.740 1.00 95.44 171 GLY A C 1
ATOM 1403 O O . GLY A 1 171 ? 0.904 -6.643 -5.013 1.00 95.44 171 GLY A O 1
ATOM 1404 N N . ALA A 1 172 ? 2.783 -7.867 -5.065 1.00 93.81 172 ALA A N 1
ATOM 1405 C CA . ALA A 1 172 ? 3.597 -6.899 -5.776 1.00 93.81 172 ALA A CA 1
ATOM 1406 C C . ALA A 1 172 ? 4.115 -7.491 -7.091 1.00 93.81 172 ALA A C 1
ATOM 1408 O O . ALA A 1 172 ? 4.625 -8.613 -7.112 1.00 93.81 172 ALA A O 1
ATOM 1409 N N . TRP A 1 173 ? 4.041 -6.704 -8.158 1.00 93.56 173 TRP A N 1
ATOM 1410 C CA . TRP A 1 173 ? 4.747 -6.957 -9.412 1.00 93.56 173 TRP A CA 1
ATOM 1411 C C . TRP A 1 173 ? 5.836 -5.902 -9.591 1.00 93.56 173 TRP A C 1
ATOM 1413 O O . TRP A 1 173 ? 5.548 -4.706 -9.619 1.00 93.56 173 TRP A O 1
ATOM 1423 N N . ASP A 1 174 ? 7.076 -6.372 -9.652 1.00 90.19 174 ASP A N 1
ATOM 1424 C CA . ASP A 1 174 ? 8.316 -5.652 -9.929 1.00 90.19 174 ASP A CA 1
ATOM 1425 C C . ASP A 1 174 ? 8.393 -4.256 -9.291 1.00 90.19 174 ASP A C 1
ATOM 1427 O O . ASP A 1 174 ? 8.314 -3.219 -9.952 1.00 90.19 174 ASP A O 1
ATOM 1431 N N . THR A 1 175 ? 8.479 -4.226 -7.958 1.00 88.75 175 THR A N 1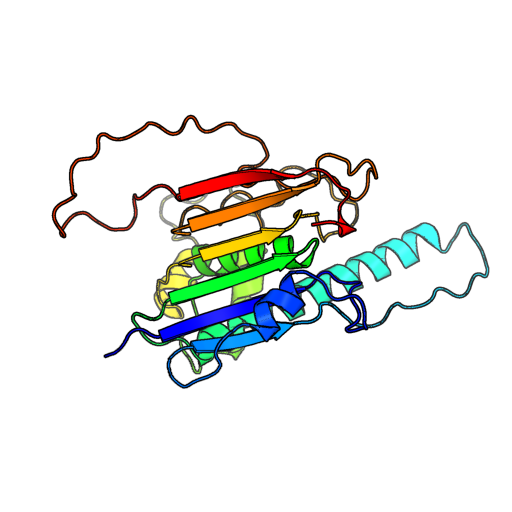
ATOM 1432 C CA . THR A 1 175 ? 8.465 -2.978 -7.185 1.00 88.75 175 THR A CA 1
ATOM 1433 C C . THR A 1 175 ? 9.648 -2.094 -7.560 1.00 88.75 175 THR A C 1
ATOM 1435 O O . THR A 1 175 ? 10.790 -2.481 -7.338 1.00 88.75 175 THR A O 1
ATOM 1438 N N . VAL A 1 176 ? 9.381 -0.865 -8.008 1.00 83.88 176 VAL A N 1
ATOM 1439 C CA . VAL A 1 176 ? 10.416 0.151 -8.264 1.00 83.88 176 VAL A CA 1
ATOM 1440 C C . VAL A 1 176 ? 10.152 1.409 -7.444 1.00 83.88 176 VAL A C 1
ATOM 1442 O O . VAL A 1 176 ? 9.000 1.785 -7.205 1.00 83.88 176 VAL A O 1
ATOM 1445 N N . SER A 1 177 ? 11.227 2.077 -7.030 1.00 73.69 177 SER A N 1
ATOM 1446 C CA . SER A 1 177 ? 11.134 3.263 -6.178 1.00 73.69 177 SER A CA 1
ATOM 1447 C C . SER A 1 177 ? 10.372 4.409 -6.854 1.00 73.69 177 SER A C 1
ATOM 1449 O O . SER A 1 177 ? 10.559 4.693 -8.041 1.00 73.69 177 SER A O 1
ATOM 1451 N N . SER A 1 178 ? 9.496 5.075 -6.096 1.00 59.44 178 SER A N 1
ATOM 1452 C CA . SER A 1 178 ? 8.636 6.153 -6.612 1.00 59.44 178 SER A CA 1
ATOM 1453 C C . SER A 1 178 ? 9.191 7.558 -6.395 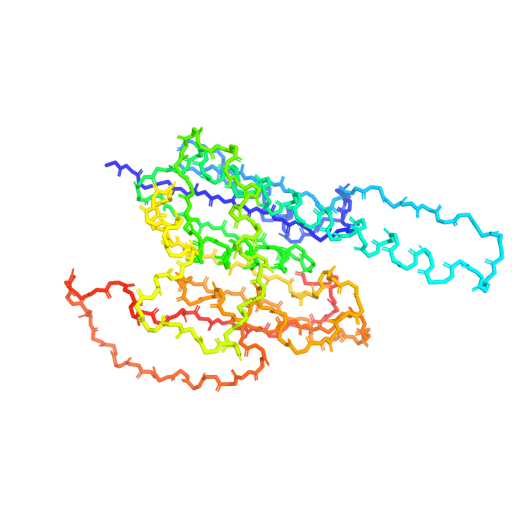1.00 59.44 178 SER A C 1
ATOM 1455 O O . SER A 1 178 ? 8.685 8.487 -7.019 1.00 59.44 178 SER A O 1
ATOM 1457 N N . VAL A 1 179 ? 10.208 7.733 -5.547 1.00 57.09 179 VAL A N 1
ATOM 1458 C CA . VAL A 1 179 ? 10.741 9.054 -5.186 1.00 57.09 179 VAL A CA 1
ATOM 1459 C C . VAL A 1 179 ? 12.046 9.296 -5.946 1.00 57.09 179 VAL A C 1
ATOM 1461 O O . VAL A 1 179 ? 12.986 8.505 -5.874 1.00 57.09 179 VAL A O 1
ATOM 1464 N N . GLY A 1 180 ? 12.072 10.361 -6.748 1.00 46.59 180 GLY A N 1
ATOM 1465 C CA . GLY A 1 180 ? 13.199 10.713 -7.605 1.00 46.59 180 GLY A CA 1
ATOM 1466 C C . GLY A 1 180 ? 14.495 10.919 -6.818 1.00 46.59 180 GLY A C 1
ATOM 1467 O O . GLY A 1 180 ? 14.516 11.582 -5.790 1.00 46.59 180 GLY A O 1
ATOM 1468 N N . PHE A 1 181 ? 15.582 10.337 -7.329 1.00 36.28 181 PHE A N 1
ATOM 1469 C CA . PHE A 1 181 ? 16.992 10.656 -7.054 1.00 36.28 181 PHE A CA 1
ATOM 1470 C C . PHE A 1 181 ? 17.560 10.560 -5.625 1.00 36.28 181 PHE A C 1
ATOM 1472 O O . PHE A 1 181 ? 18.784 10.509 -5.496 1.00 36.28 181 PHE A O 1
ATOM 1479 N N . PHE A 1 182 ? 16.760 10.424 -4.571 1.00 37.22 182 PHE A N 1
ATOM 1480 C CA . PHE A 1 182 ? 17.268 10.189 -3.217 1.00 37.22 182 PHE A CA 1
ATOM 1481 C C . PHE A 1 182 ? 17.447 8.691 -2.951 1.00 37.22 182 PHE A C 1
ATOM 1483 O O . PHE A 1 182 ? 16.731 8.081 -2.165 1.00 37.22 182 PHE A O 1
ATOM 1490 N N . ARG A 1 183 ? 18.466 8.089 -3.581 1.00 43.06 183 ARG A N 1
ATOM 1491 C CA . ARG A 1 183 ? 19.073 6.832 -3.096 1.00 43.06 183 ARG A CA 1
ATOM 1492 C C . ARG A 1 183 ? 19.958 7.123 -1.873 1.00 43.06 183 ARG A C 1
ATOM 1494 O O . ARG A 1 183 ? 21.161 6.884 -1.890 1.00 43.06 183 ARG A O 1
ATOM 1501 N N . GLY A 1 184 ? 19.358 7.714 -0.843 1.00 34.69 184 GLY A N 1
ATOM 1502 C CA . GLY A 1 184 ? 19.929 7.864 0.493 1.00 34.69 184 GLY A CA 1
ATOM 1503 C C . GLY A 1 184 ? 19.362 6.781 1.406 1.00 34.69 184 GLY A C 1
ATOM 1504 O O . GLY A 1 184 ? 18.216 6.387 1.222 1.00 34.69 184 GLY A O 1
ATOM 1505 N N . LYS A 1 185 ? 20.206 6.277 2.313 1.00 36.47 185 LYS A N 1
ATOM 1506 C CA . LYS A 1 185 ? 20.014 5.105 3.185 1.00 36.47 185 LYS A CA 1
ATOM 1507 C C . LYS A 1 185 ? 18.560 4.874 3.607 1.00 36.47 185 LYS A C 1
ATOM 1509 O O . LYS A 1 185 ? 17.947 5.758 4.191 1.00 36.47 185 LYS A O 1
ATOM 1514 N N . ASP A 1 186 ? 18.094 3.664 3.302 1.00 43.34 186 ASP A N 1
ATOM 1515 C CA . ASP A 1 186 ? 16.838 3.058 3.734 1.00 43.34 186 ASP A CA 1
ATOM 1516 C C . ASP A 1 186 ? 15.623 3.953 3.518 1.00 43.34 186 ASP A C 1
ATOM 1518 O O . ASP A 1 186 ? 15.213 4.661 4.427 1.00 43.34 186 ASP A O 1
ATOM 1522 N N . ALA A 1 187 ? 15.001 3.891 2.333 1.00 44.22 187 ALA A N 1
ATOM 1523 C CA . ALA A 1 187 ? 13.650 4.419 2.176 1.00 44.22 187 ALA A CA 1
ATOM 1524 C C . ALA A 1 187 ? 12.762 3.721 3.230 1.00 44.22 187 ALA A C 1
ATOM 1526 O O . ALA A 1 187 ? 12.440 2.536 3.069 1.00 44.22 187 ALA A O 1
ATOM 1527 N N . PRO A 1 188 ? 12.377 4.407 4.324 1.00 50.44 188 PRO A N 1
ATOM 1528 C CA . PRO A 1 188 ? 11.799 3.758 5.506 1.00 50.44 188 PRO A CA 1
ATOM 1529 C C . PRO A 1 188 ? 10.407 3.178 5.211 1.00 50.44 188 PRO A C 1
ATOM 1531 O O . PRO A 1 188 ? 9.853 2.394 5.981 1.00 50.44 188 PRO A O 1
ATOM 1534 N N . PHE A 1 189 ? 9.863 3.531 4.046 1.00 55.41 189 PHE A N 1
ATOM 1535 C CA . PHE A 1 189 ? 8.514 3.248 3.607 1.00 55.41 189 PHE A CA 1
ATOM 1536 C C . PHE A 1 189 ? 8.252 1.768 3.276 1.00 55.41 189 PHE A C 1
ATOM 1538 O O . PHE A 1 189 ? 7.099 1.347 3.354 1.00 55.41 189 PHE A O 1
ATOM 1545 N N . THR A 1 190 ? 9.268 0.958 2.928 1.00 54.97 190 THR A N 1
ATOM 1546 C CA . THR A 1 190 ? 9.036 -0.389 2.352 1.00 54.97 190 THR A CA 1
ATOM 1547 C C . THR A 1 190 ? 9.748 -1.564 3.027 1.00 54.97 190 THR A C 1
ATOM 1549 O O . THR A 1 190 ? 9.292 -2.697 2.840 1.00 54.97 190 THR A O 1
ATOM 1552 N N . ALA A 1 191 ? 10.811 -1.341 3.810 1.00 52.09 191 ALA A N 1
ATOM 1553 C CA . ALA A 1 191 ? 11.620 -2.415 4.411 1.00 52.09 191 ALA A CA 1
ATOM 1554 C C . ALA A 1 191 ? 11.101 -2.903 5.783 1.00 52.09 191 ALA A C 1
ATOM 1556 O O . ALA A 1 191 ? 11.192 -4.090 6.100 1.00 52.09 191 ALA A O 1
ATOM 1557 N N . CYS A 1 192 ? 10.520 -2.013 6.597 1.00 55.16 192 CYS A N 1
ATOM 1558 C CA . CYS A 1 192 ? 10.029 -2.351 7.943 1.00 55.16 192 CYS A CA 1
ATOM 1559 C C . CYS A 1 192 ? 8.534 -2.708 7.987 1.00 55.16 192 CYS A C 1
ATOM 1561 O O . CYS A 1 192 ? 8.130 -3.512 8.825 1.00 55.16 192 CYS A O 1
ATOM 1563 N N . GLY A 1 193 ? 7.725 -2.176 7.065 1.00 57.66 193 GLY A N 1
ATOM 1564 C CA . GLY A 1 193 ? 6.257 -2.270 7.112 1.00 57.66 193 GLY A CA 1
ATOM 1565 C C . GLY A 1 193 ? 5.646 -3.624 6.749 1.00 57.66 193 GLY A C 1
ATOM 1566 O O . GLY A 1 193 ? 4.424 -3.779 6.778 1.00 57.66 193 GLY A O 1
ATOM 1567 N N . MET A 1 194 ? 6.468 -4.609 6.381 1.00 67.50 194 MET A N 1
ATOM 1568 C CA . MET A 1 194 ? 5.988 -5.940 5.998 1.00 67.50 194 MET A CA 1
ATOM 1569 C C . MET A 1 194 ? 5.820 -6.887 7.194 1.00 67.50 194 MET A C 1
ATOM 1571 O O . MET A 1 194 ? 5.287 -7.974 7.012 1.00 67.50 194 MET A O 1
ATOM 1575 N N . LYS A 1 195 ? 6.239 -6.506 8.412 1.00 74.56 195 LYS A N 1
ATOM 1576 C CA . LYS A 1 195 ? 6.228 -7.384 9.603 1.00 74.56 195 LYS A CA 1
ATOM 1577 C C . LYS A 1 195 ? 4.828 -7.814 10.050 1.00 74.56 195 LYS A C 1
ATOM 1579 O O . LYS A 1 195 ? 4.668 -8.937 10.510 1.00 74.56 195 LYS A O 1
ATOM 1584 N N . HIS A 1 196 ? 3.829 -6.949 9.901 1.00 85.06 196 HIS A N 1
ATOM 1585 C CA . HIS A 1 196 ? 2.448 -7.245 10.292 1.00 85.06 196 HIS A CA 1
ATOM 1586 C C . HIS A 1 196 ? 1.620 -7.936 9.184 1.00 85.06 196 HIS A C 1
ATOM 1588 O O . HIS A 1 196 ? 0.474 -8.333 9.418 1.00 85.06 196 HIS A O 1
ATOM 1594 N N . VAL A 1 197 ? 2.190 -8.084 7.980 1.00 89.06 197 VAL A N 1
ATOM 1595 C CA . VAL A 1 197 ? 1.526 -8.675 6.811 1.00 89.06 197 VAL A CA 1
ATOM 1596 C C . VAL A 1 197 ? 1.517 -10.199 6.934 1.00 89.06 197 VAL A C 1
ATOM 1598 O O . VAL A 1 197 ? 2.565 -10.810 7.122 1.00 89.06 197 VAL A O 1
ATOM 1601 N N . CYS A 1 198 ? 0.360 -10.851 6.777 1.00 91.31 198 CYS A N 1
ATOM 1602 C CA . CYS A 1 198 ? 0.305 -12.319 6.871 1.00 91.31 198 CYS A CA 1
ATOM 1603 C C . CYS A 1 198 ? 0.993 -13.005 5.674 1.00 91.31 198 CYS A C 1
ATOM 1605 O O . CYS A 1 198 ? 1.763 -13.953 5.851 1.00 91.31 198 CYS A O 1
ATOM 1607 N N . HIS A 1 199 ? 0.746 -12.515 4.455 1.00 92.25 199 HIS A N 1
ATOM 1608 C CA . HIS A 1 199 ? 1.321 -13.060 3.227 1.00 92.25 199 HIS A CA 1
ATOM 1609 C C . HIS A 1 199 ? 1.854 -11.956 2.313 1.00 92.25 199 HIS A C 1
ATOM 1611 O O . HIS A 1 199 ? 1.091 -11.124 1.827 1.00 92.25 199 HIS A O 1
ATOM 1617 N N . PHE A 1 200 ? 3.153 -11.992 2.023 1.00 91.69 200 PHE A N 1
ATOM 1618 C CA . PHE A 1 200 ? 3.778 -11.114 1.036 1.00 91.69 200 PHE A CA 1
ATOM 1619 C C . PHE A 1 200 ? 4.221 -11.937 -0.179 1.00 91.69 200 PHE A C 1
ATOM 1621 O O . PHE A 1 200 ? 4.889 -12.970 -0.035 1.00 91.69 200 PHE A O 1
ATOM 1628 N N . ARG A 1 201 ? 3.808 -11.527 -1.379 1.00 93.06 201 ARG A N 1
ATOM 1629 C CA . ARG A 1 201 ? 4.172 -12.155 -2.654 1.00 93.06 201 ARG A CA 1
ATOM 1630 C C . ARG A 1 201 ? 4.709 -11.090 -3.594 1.00 93.06 201 ARG A C 1
ATOM 1632 O O . ARG A 1 201 ? 4.022 -10.107 -3.849 1.00 93.06 201 ARG A O 1
ATOM 1639 N N . HIS A 1 202 ? 5.906 -11.312 -4.118 1.00 93.06 202 HIS A N 1
ATOM 1640 C CA . HIS A 1 202 ? 6.556 -10.385 -5.034 1.00 93.06 202 HIS A CA 1
ATOM 1641 C C . HIS A 1 202 ? 7.072 -11.133 -6.260 1.00 93.06 202 HIS A C 1
ATOM 1643 O O . HIS A 1 202 ? 7.857 -12.074 -6.130 1.00 93.06 202 HIS A O 1
ATOM 1649 N N . ALA A 1 203 ? 6.603 -10.733 -7.435 1.00 94.12 203 ALA A N 1
ATOM 1650 C CA . ALA A 1 203 ? 7.098 -11.215 -8.714 1.00 94.12 203 ALA A CA 1
ATOM 1651 C C . ALA A 1 203 ? 8.120 -10.203 -9.252 1.00 94.12 203 ALA A C 1
ATOM 1653 O O . ALA A 1 203 ? 7.790 -9.026 -9.362 1.00 94.12 203 ALA A O 1
ATOM 1654 N N . LEU A 1 204 ? 9.341 -10.645 -9.549 1.00 91.12 204 LEU A N 1
ATOM 1655 C CA . LEU A 1 204 ? 10.471 -9.809 -9.974 1.00 91.12 204 LEU A CA 1
ATOM 1656 C C . LEU A 1 204 ? 10.838 -10.082 -11.437 1.00 91.12 204 LEU A C 1
ATOM 1658 O O . LEU A 1 204 ? 10.878 -11.247 -11.841 1.00 91.12 204 LEU A O 1
ATOM 1662 N N . ALA A 1 205 ? 11.157 -9.031 -12.197 1.00 91.94 205 ALA A N 1
ATOM 1663 C CA . ALA A 1 205 ? 11.631 -9.146 -13.576 1.00 91.94 205 ALA A CA 1
ATOM 1664 C C . ALA A 1 205 ? 13.117 -9.537 -13.619 1.00 91.94 205 ALA A C 1
ATOM 1666 O O . ALA A 1 205 ? 13.973 -8.794 -13.137 1.00 91.94 205 ALA A O 1
ATOM 1667 N N . LEU A 1 206 ? 13.447 -10.682 -14.220 1.00 90.06 206 LEU A N 1
ATOM 1668 C CA . LEU A 1 206 ? 14.834 -11.147 -14.347 1.00 90.06 206 LEU A CA 1
ATOM 1669 C C . LEU A 1 206 ? 15.635 -10.343 -15.382 1.00 90.06 206 LEU A C 1
ATOM 1671 O O . LEU A 1 206 ? 16.826 -10.098 -15.190 1.00 90.06 206 LEU A O 1
ATOM 1675 N N . ASP A 1 207 ? 14.991 -9.931 -16.475 1.00 90.62 207 ASP A N 1
ATOM 1676 C CA . ASP A 1 207 ? 15.662 -9.345 -17.638 1.00 90.62 207 ASP A CA 1
ATOM 1677 C C . ASP A 1 207 ? 15.595 -7.806 -17.670 1.00 90.62 207 ASP A C 1
ATOM 1679 O O . ASP A 1 207 ? 16.007 -7.181 -18.652 1.00 90.62 207 ASP A O 1
ATOM 1683 N N . GLU A 1 208 ? 15.109 -7.160 -16.603 1.00 89.81 208 GLU A N 1
ATOM 1684 C CA . GLU A 1 208 ? 15.088 -5.699 -16.497 1.00 89.81 208 GLU A CA 1
ATOM 1685 C C . GLU A 1 208 ? 16.495 -5.133 -16.236 1.00 89.81 208 GLU A C 1
ATOM 1687 O O . GLU A 1 208 ? 17.126 -5.383 -15.211 1.00 89.81 208 GLU A O 1
ATOM 1692 N N . ARG A 1 209 ? 16.996 -4.327 -17.179 1.00 85.62 209 ARG A N 1
ATOM 1693 C CA . ARG A 1 209 ? 18.376 -3.801 -17.168 1.00 85.62 209 ARG A CA 1
ATOM 1694 C C . ARG A 1 209 ? 18.455 -2.281 -17.053 1.00 85.62 209 ARG A C 1
ATOM 1696 O O . ARG A 1 209 ? 19.552 -1.722 -16.984 1.00 85.62 209 ARG A O 1
ATOM 1703 N N . ARG A 1 210 ? 17.326 -1.564 -17.056 1.00 80.06 210 ARG A N 1
ATOM 1704 C CA . ARG A 1 210 ? 17.321 -0.100 -16.956 1.00 80.06 210 ARG A CA 1
ATOM 1705 C C . ARG A 1 210 ? 17.659 0.310 -15.528 1.00 80.06 210 ARG A C 1
ATOM 1707 O O . ARG A 1 210 ? 16.951 -0.008 -14.583 1.00 80.06 210 ARG A O 1
ATOM 1714 N N . VAL A 1 211 ? 18.682 1.148 -15.374 1.00 76.25 211 VAL A N 1
ATOM 1715 C CA . VAL A 1 211 ? 19.185 1.628 -14.065 1.00 76.25 211 VAL A CA 1
ATOM 1716 C C . VAL A 1 211 ? 18.100 2.280 -13.186 1.00 76.25 211 VAL A C 1
ATOM 1718 O O . VAL A 1 211 ? 18.168 2.237 -11.954 1.00 76.25 211 VAL A O 1
ATOM 1721 N N . LYS A 1 212 ? 17.087 2.886 -13.819 1.00 72.06 212 LYS A N 1
ATOM 1722 C CA . LYS A 1 212 ? 15.952 3.538 -13.145 1.00 72.06 212 LYS A CA 1
ATOM 1723 C C . LYS A 1 2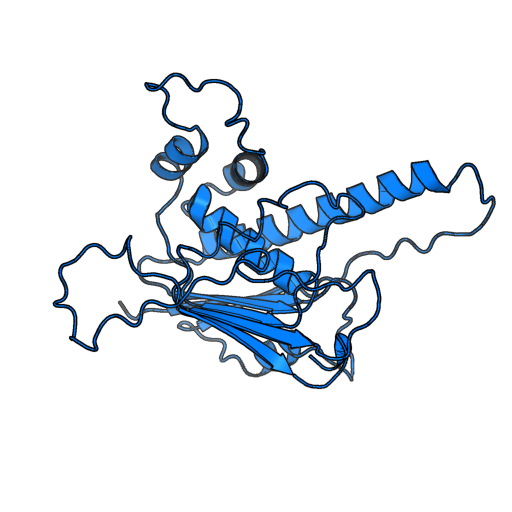12 ? 14.886 2.559 -12.625 1.00 72.06 212 LYS A C 1
ATOM 1725 O O . LYS A 1 212 ? 13.993 3.002 -11.918 1.00 72.06 212 LYS A O 1
ATOM 1730 N N . PHE A 1 213 ? 14.983 1.274 -12.960 1.00 70.31 213 PHE A N 1
ATOM 1731 C CA . PHE A 1 213 ? 14.020 0.218 -12.624 1.00 70.31 213 PHE A CA 1
ATOM 1732 C C . PHE A 1 213 ? 14.648 -0.859 -11.728 1.00 70.31 213 PHE A C 1
ATOM 1734 O O . PHE A 1 213 ? 14.255 -2.015 -11.774 1.00 70.31 213 PHE A O 1
ATOM 1741 N N . GLN A 1 214 ? 15.647 -0.499 -10.913 1.00 76.69 214 GLN A N 1
ATOM 1742 C CA . GLN A 1 214 ? 16.176 -1.450 -9.933 1.00 76.69 214 GLN A CA 1
ATOM 1743 C C . GLN A 1 214 ? 15.068 -1.853 -8.947 1.00 76.69 214 GLN A C 1
ATOM 1745 O O . GLN A 1 214 ? 14.406 -0.953 -8.412 1.00 76.69 214 GLN A O 1
ATOM 1750 N N . PRO A 1 215 ? 14.884 -3.160 -8.700 1.00 78.12 215 PRO A N 1
ATOM 1751 C CA . PRO A 1 215 ? 13.807 -3.642 -7.858 1.00 78.12 215 PRO A CA 1
ATOM 1752 C C . PRO A 1 215 ? 14.066 -3.348 -6.378 1.00 78.12 215 PRO A C 1
ATOM 1754 O O . PRO A 1 215 ? 15.201 -3.406 -5.898 1.00 78.12 215 PRO A O 1
ATOM 1757 N N . GLU A 1 216 ? 12.994 -3.082 -5.635 1.00 79.62 216 GLU A N 1
ATOM 1758 C CA . GLU A 1 216 ? 13.015 -3.038 -4.175 1.00 79.62 216 GLU A CA 1
ATOM 1759 C C . GLU A 1 216 ? 12.571 -4.376 -3.580 1.00 79.62 216 GLU A C 1
ATOM 1761 O O . GLU A 1 216 ? 11.408 -4.763 -3.683 1.00 79.62 216 GLU A O 1
ATOM 1766 N N . TYR A 1 217 ? 13.473 -5.063 -2.886 1.00 80.50 217 TYR A N 1
ATOM 1767 C CA . TYR A 1 217 ? 13.190 -6.340 -2.221 1.00 80.50 217 TYR A CA 1
ATOM 1768 C C . TYR A 1 217 ? 12.371 -6.174 -0.936 1.00 80.50 217 TYR A C 1
ATOM 1770 O O . TYR A 1 217 ? 12.352 -5.098 -0.331 1.00 80.50 217 TYR A O 1
ATOM 1778 N N . ALA A 1 218 ? 11.731 -7.250 -0.475 1.00 70.12 218 ALA A N 1
ATOM 1779 C CA . ALA A 1 218 ? 10.909 -7.267 0.740 1.00 70.12 218 ALA A CA 1
ATOM 1780 C C . ALA A 1 218 ? 11.662 -6.804 2.003 1.00 70.12 218 ALA A C 1
ATOM 1782 O O . ALA A 1 218 ? 11.086 -6.127 2.851 1.00 70.12 218 ALA A O 1
ATOM 1783 N N . TYR A 1 219 ? 12.950 -7.147 2.107 1.00 68.12 219 TYR A N 1
ATOM 1784 C CA . TYR A 1 219 ? 13.816 -6.845 3.257 1.00 68.12 219 TYR A CA 1
ATOM 1785 C C . TYR A 1 219 ? 15.103 -6.116 2.849 1.00 68.12 219 TYR A C 1
ATOM 1787 O O . TYR A 1 219 ? 16.170 -6.386 3.396 1.00 68.12 219 TYR A O 1
ATOM 1795 N N . GLY A 1 220 ? 15.045 -5.257 1.825 1.00 62.50 220 GLY A N 1
ATOM 1796 C CA . GLY A 1 220 ? 16.232 -4.524 1.357 1.00 62.50 220 GLY A CA 1
ATOM 1797 C C . GLY A 1 220 ? 17.364 -5.427 0.841 1.00 62.50 220 GLY A C 1
ATOM 1798 O O . GLY A 1 220 ? 18.519 -5.021 0.833 1.00 62.50 220 GLY A O 1
ATOM 1799 N N . GLY A 1 221 ? 17.045 -6.663 0.440 1.00 55.19 221 GLY A N 1
ATOM 1800 C CA . GLY A 1 221 ? 18.012 -7.651 -0.046 1.00 55.19 221 GLY A CA 1
ATOM 1801 C C . GLY A 1 221 ? 18.697 -8.466 1.056 1.00 55.19 221 GLY A C 1
ATOM 1802 O O . GLY A 1 221 ? 19.559 -9.288 0.753 1.00 55.19 221 GLY A O 1
ATOM 1803 N N . VAL A 1 222 ? 18.320 -8.286 2.326 1.00 52.12 222 VAL A N 1
ATOM 1804 C CA . VAL A 1 222 ? 18.859 -9.092 3.428 1.00 52.12 222 VAL A CA 1
ATOM 1805 C C . VAL A 1 222 ? 18.198 -10.472 3.423 1.00 52.12 222 VAL A C 1
ATOM 1807 O O . VAL A 1 222 ? 16.991 -10.603 3.634 1.00 52.12 222 VAL A O 1
ATOM 1810 N N . HIS A 1 223 ? 18.997 -11.518 3.206 1.00 40.84 223 HIS A N 1
ATOM 1811 C CA . HIS A 1 223 ? 18.553 -12.905 3.319 1.00 40.84 223 HIS A CA 1
ATOM 1812 C C . HIS A 1 223 ? 18.181 -13.198 4.780 1.00 40.84 223 HIS A C 1
ATOM 1814 O O . HIS A 1 223 ? 19.047 -13.378 5.634 1.00 40.84 223 HIS A O 1
ATOM 1820 N N . ARG A 1 224 ? 16.884 -13.271 5.090 1.00 48.81 224 ARG A N 1
ATOM 1821 C CA . ARG A 1 224 ? 16.432 -13.943 6.310 1.00 48.81 224 ARG A CA 1
ATOM 1822 C C . ARG A 1 224 ? 16.305 -15.423 5.997 1.00 48.81 224 ARG A C 1
ATOM 1824 O O . ARG A 1 224 ? 15.453 -15.817 5.205 1.00 48.81 224 ARG A O 1
ATOM 1831 N N . VAL A 1 225 ? 17.176 -16.229 6.599 1.00 35.75 225 VAL A N 1
ATOM 1832 C CA . VAL A 1 225 ? 16.993 -17.681 6.659 1.00 35.75 225 VAL A CA 1
ATOM 1833 C C . VAL A 1 225 ? 15.618 -17.910 7.279 1.00 35.75 225 VAL A C 1
ATOM 1835 O O . VAL A 1 225 ? 15.378 -17.509 8.418 1.00 35.75 225 VAL A O 1
ATOM 1838 N N . GLN A 1 226 ? 14.691 -18.472 6.505 1.00 40.69 226 GLN A N 1
ATOM 1839 C CA . GLN A 1 226 ? 13.440 -18.970 7.057 1.00 40.69 226 GLN A CA 1
ATOM 1840 C C . GLN A 1 226 ? 13.825 -20.116 7.987 1.00 40.69 226 GLN A C 1
ATOM 1842 O O . GLN A 1 226 ? 14.175 -21.199 7.526 1.00 40.69 226 GLN A O 1
ATOM 1847 N N . VAL A 1 227 ? 13.842 -19.860 9.295 1.00 35.34 227 VAL A N 1
ATOM 1848 C CA . VAL A 1 227 ? 13.883 -20.945 10.270 1.00 35.34 227 VAL A CA 1
ATOM 1849 C C . VAL A 1 227 ? 12.562 -21.671 10.091 1.00 35.34 227 VAL A C 1
ATOM 1851 O O . VAL A 1 227 ? 11.493 -21.122 10.352 1.00 35.34 227 VAL A O 1
ATOM 1854 N N . GLN A 1 228 ? 12.645 -22.861 9.514 1.00 31.97 228 GLN A N 1
ATOM 1855 C CA . GLN A 1 228 ? 11.513 -23.740 9.317 1.00 31.97 228 GLN A CA 1
ATOM 1856 C C . GLN A 1 228 ? 11.092 -24.221 10.705 1.00 31.97 228 GLN A C 1
ATOM 1858 O O . GLN A 1 228 ? 11.676 -25.159 11.243 1.00 31.97 228 GLN A O 1
ATOM 1863 N N . GLU A 1 229 ? 10.147 -23.519 11.332 1.00 37.28 229 GLU A N 1
ATOM 1864 C CA . GLU A 1 229 ? 9.529 -24.031 12.550 1.00 37.28 229 GLU A CA 1
ATOM 1865 C C . GLU A 1 229 ? 8.823 -25.357 12.216 1.00 37.28 229 GLU A C 1
ATOM 1867 O O . GLU A 1 229 ? 8.173 -25.456 11.165 1.00 37.28 229 GLU A O 1
ATOM 1872 N N . PRO A 1 230 ? 8.986 -26.399 13.052 1.00 29.53 230 PRO A N 1
ATOM 1873 C CA . PRO A 1 230 ? 8.361 -27.685 12.807 1.00 29.53 230 PRO A CA 1
ATOM 1874 C C . PRO A 1 230 ? 6.842 -27.530 12.705 1.00 29.53 230 PRO A C 1
ATOM 1876 O O . PRO A 1 230 ? 6.225 -26.790 13.472 1.00 29.53 230 PRO A O 1
ATOM 1879 N N . LEU A 1 231 ? 6.255 -28.261 11.754 1.00 36.62 231 LEU A N 1
ATOM 1880 C CA . LEU A 1 231 ? 4.815 -28.408 11.550 1.00 36.62 231 LEU A CA 1
ATOM 1881 C C . LEU A 1 231 ? 4.169 -29.004 12.809 1.00 36.62 231 LEU A C 1
ATOM 1883 O O . LEU A 1 231 ? 3.957 -30.208 12.906 1.00 36.62 231 LEU A O 1
ATOM 1887 N N . THR A 1 232 ? 3.865 -28.155 13.777 1.00 36.38 232 THR A N 1
ATOM 1888 C CA . THR A 1 232 ? 3.037 -28.489 14.932 1.00 36.38 232 THR A CA 1
ATOM 1889 C C . THR A 1 232 ? 1.924 -27.461 14.955 1.00 36.38 232 THR A C 1
ATOM 1891 O O . THR A 1 232 ? 2.190 -26.259 14.960 1.00 36.38 232 THR A O 1
ATOM 1894 N N . GLU A 1 233 ? 0.677 -27.924 14.863 1.00 33.97 233 GLU A N 1
ATOM 1895 C CA . GLU A 1 233 ? -0.491 -27.046 14.882 1.00 33.97 233 GLU A CA 1
ATOM 1896 C C . GLU A 1 233 ? -0.486 -26.203 16.167 1.00 33.97 233 GLU A C 1
ATOM 1898 O O . GLU A 1 233 ? -0.496 -26.775 17.260 1.00 33.97 233 GLU A O 1
ATOM 1903 N N . PRO A 1 234 ? -0.452 -24.859 16.091 1.00 35.97 234 PRO A N 1
ATOM 1904 C CA . PRO A 1 234 ? -0.479 -24.052 17.297 1.00 35.97 234 PRO A CA 1
ATOM 1905 C C . PRO A 1 234 ? -1.908 -24.007 17.830 1.00 35.97 234 PRO A C 1
ATOM 1907 O O . PRO A 1 234 ? -2.819 -23.547 17.135 1.00 35.97 234 PRO A O 1
ATOM 1910 N N . ALA A 1 235 ? -2.074 -24.432 19.082 1.00 31.89 235 ALA A N 1
ATOM 1911 C CA . ALA A 1 235 ? -3.258 -24.156 19.882 1.00 31.89 235 ALA A CA 1
ATOM 1912 C C . ALA A 1 235 ? -3.609 -22.653 19.835 1.00 31.89 235 ALA A C 1
ATOM 1914 O O . ALA A 1 235 ? -2.730 -21.788 19.823 1.00 31.89 235 ALA A O 1
ATOM 1915 N N . GLU A 1 236 ? -4.908 -22.349 19.792 1.00 36.22 236 GLU A N 1
ATOM 1916 C CA . GLU A 1 236 ? -5.509 -21.043 19.465 1.00 36.22 236 GLU A CA 1
ATOM 1917 C C . GLU A 1 236 ? -5.262 -19.897 20.475 1.00 36.22 236 GLU A C 1
ATOM 1919 O O . GLU A 1 236 ? -6.026 -18.934 20.515 1.00 36.22 236 GLU A O 1
ATOM 1924 N N . THR A 1 237 ? -4.213 -19.939 21.297 1.00 35.34 237 THR A N 1
ATOM 1925 C CA . THR A 1 237 ? -4.071 -19.023 22.444 1.00 35.34 237 THR A CA 1
ATOM 1926 C C . THR A 1 237 ? -2.760 -18.242 22.538 1.00 35.34 237 THR A C 1
ATOM 1928 O O . THR A 1 237 ? -2.640 -17.402 23.429 1.00 35.34 237 THR A O 1
ATOM 1931 N N . GLU A 1 238 ? -1.812 -18.384 21.607 1.00 33.66 238 GLU A N 1
ATOM 1932 C CA . GLU A 1 238 ? -0.591 -17.562 21.622 1.00 33.66 238 GLU A CA 1
ATOM 1933 C C . GLU A 1 238 ? -0.679 -16.301 20.749 1.00 33.66 238 GLU A C 1
ATOM 1935 O O . GLU A 1 238 ? -1.105 -16.311 19.591 1.00 33.66 238 GLU A O 1
ATOM 1940 N N . SER A 1 239 ? -0.266 -15.178 21.344 1.00 38.28 239 SER A N 1
ATOM 1941 C CA . SER A 1 239 ? -0.432 -13.820 20.830 1.00 38.28 239 SER A CA 1
ATOM 1942 C C . SER A 1 239 ? -0.036 -13.666 19.350 1.00 38.28 239 SER A C 1
ATOM 1944 O O . SER A 1 239 ? 1.106 -13.873 18.940 1.00 38.28 239 SER A O 1
ATOM 1946 N N . HIS A 1 240 ? -0.986 -13.219 18.526 1.00 46.91 240 HIS A N 1
ATOM 1947 C CA . HIS A 1 240 ? -0.838 -13.034 17.076 1.00 46.91 240 HIS A CA 1
ATOM 1948 C C . HIS A 1 240 ? 0.225 -12.002 16.627 1.00 46.91 240 HIS A C 1
ATOM 1950 O O . HIS A 1 240 ? 0.322 -11.725 15.428 1.00 46.91 240 HIS A O 1
ATOM 1956 N N . LYS A 1 241 ? 1.010 -11.431 17.551 1.00 42.00 241 LYS A N 1
ATOM 1957 C CA . LYS A 1 241 ? 2.003 -10.375 17.298 1.00 42.00 241 LYS A CA 1
A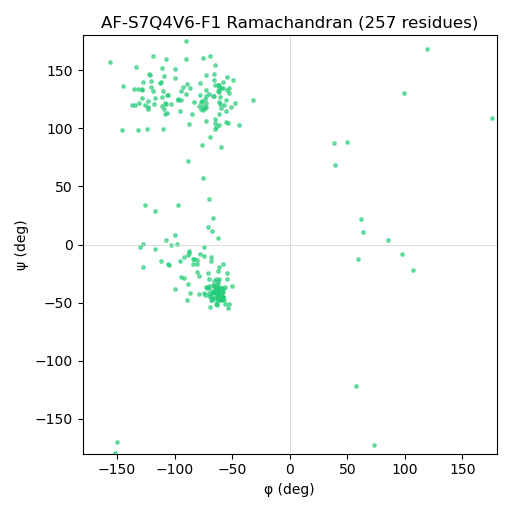TOM 1958 C C . LYS A 1 241 ? 3.371 -10.895 16.825 1.00 42.00 241 LYS A C 1
ATOM 1960 O O . LYS A 1 241 ? 4.115 -10.116 16.247 1.00 42.00 241 LYS A O 1
ATOM 1965 N N . ASN A 1 242 ? 3.673 -12.189 16.994 1.00 42.00 242 ASN A N 1
ATOM 1966 C CA . ASN A 1 242 ? 4.998 -12.759 16.687 1.00 42.00 242 ASN A CA 1
ATOM 1967 C C . ASN A 1 242 ? 5.076 -13.654 15.436 1.00 42.00 242 ASN A C 1
ATOM 1969 O O . ASN A 1 242 ? 6.138 -14.207 15.155 1.00 42.00 242 ASN A O 1
ATOM 1973 N N . ARG A 1 243 ? 4.001 -13.809 14.648 1.00 56.53 243 ARG A N 1
ATOM 1974 C CA . ARG A 1 243 ? 4.081 -14.624 13.422 1.00 56.53 243 ARG A CA 1
ATOM 1975 C C . ARG A 1 243 ? 4.875 -13.888 12.345 1.00 56.53 243 ARG A C 1
ATOM 1977 O O . ARG A 1 243 ? 4.464 -12.822 11.893 1.00 56.53 243 ARG A O 1
ATOM 1984 N N . VAL A 1 244 ? 5.994 -14.477 11.929 1.00 59.41 244 VAL A N 1
ATOM 1985 C CA . VAL A 1 244 ? 6.818 -13.973 10.824 1.00 59.41 244 VAL A CA 1
ATOM 1986 C C . VAL A 1 244 ? 5.971 -13.935 9.541 1.00 59.41 244 VAL A C 1
ATOM 1988 O O . VAL A 1 244 ? 5.264 -14.907 9.259 1.00 59.41 244 VAL A O 1
ATOM 1991 N N . PRO A 1 245 ? 6.024 -12.847 8.748 1.00 66.56 245 PRO A N 1
ATOM 1992 C CA . PRO A 1 245 ? 5.333 -12.777 7.465 1.00 66.56 245 PRO A CA 1
ATOM 1993 C C . PRO A 1 245 ? 5.729 -13.943 6.571 1.00 66.56 245 PRO A C 1
ATOM 1995 O O . PRO A 1 245 ? 6.919 -14.205 6.376 1.00 66.56 245 PRO A O 1
ATOM 1998 N N . HIS A 1 246 ? 4.751 -14.605 5.952 1.00 81.75 246 HIS A N 1
ATOM 1999 C CA . HIS A 1 246 ? 5.062 -15.574 4.912 1.00 81.75 246 HIS A CA 1
ATOM 2000 C C . HIS A 1 246 ? 5.436 -14.813 3.637 1.00 81.75 246 HIS A C 1
ATOM 2002 O O . HIS A 1 246 ? 4.585 -14.565 2.779 1.00 81.75 246 HIS A O 1
ATOM 2008 N N . THR A 1 247 ? 6.706 -14.439 3.525 1.00 85.94 247 THR A N 1
ATOM 2009 C CA . THR A 1 247 ? 7.284 -13.698 2.399 1.00 85.94 247 THR A CA 1
ATOM 2010 C C . THR A 1 247 ? 7.804 -14.655 1.332 1.00 85.94 247 THR A C 1
ATOM 2012 O O . THR A 1 247 ? 8.548 -15.584 1.638 1.00 85.94 247 THR A O 1
ATOM 2015 N N . LYS A 1 248 ? 7.414 -14.434 0.072 1.00 89.50 248 LYS A N 1
ATOM 2016 C CA . LYS A 1 248 ? 7.956 -15.153 -1.087 1.00 89.50 248 LYS A CA 1
ATOM 2017 C C . LYS A 1 248 ? 8.220 -14.175 -2.229 1.00 89.50 248 LYS A C 1
ATOM 2019 O O . LYS A 1 248 ? 7.285 -13.541 -2.719 1.00 89.50 248 LYS A O 1
ATOM 2024 N N . GLU A 1 249 ? 9.475 -14.099 -2.651 1.00 89.75 249 GLU A N 1
ATOM 2025 C CA . GLU A 1 249 ? 9.917 -13.352 -3.830 1.00 89.75 249 GLU A CA 1
ATOM 2026 C C . GLU A 1 249 ? 10.344 -14.360 -4.903 1.00 89.75 249 GLU A C 1
ATOM 2028 O O . GLU A 1 249 ? 11.026 -15.339 -4.594 1.00 89.75 249 GLU A O 1
ATOM 2033 N N . VAL A 1 250 ? 9.880 -14.178 -6.138 1.00 92.81 250 VAL A N 1
ATOM 2034 C CA . VAL A 1 250 ? 10.131 -15.111 -7.246 1.00 92.81 250 VAL A CA 1
ATOM 2035 C C . VAL A 1 250 ? 10.516 -14.322 -8.486 1.00 92.81 250 VAL A C 1
ATOM 2037 O O . VAL A 1 250 ? 9.848 -13.350 -8.830 1.00 92.81 250 VAL A O 1
ATOM 2040 N N . TRP A 1 251 ? 11.574 -14.767 -9.154 1.00 91.75 251 TRP A N 1
ATOM 2041 C CA . TRP A 1 251 ? 12.040 -14.207 -10.417 1.00 91.75 251 TRP A CA 1
ATOM 2042 C C . TRP A 1 251 ? 11.313 -14.852 -11.593 1.00 91.75 251 TRP A C 1
ATOM 2044 O O . TRP A 1 251 ? 11.185 -16.077 -11.646 1.00 91.75 251 TRP A O 1
ATOM 2054 N N . PHE A 1 252 ? 10.870 -14.030 -12.537 1.00 94.00 252 PHE A N 1
ATOM 2055 C CA . PHE A 1 252 ? 10.243 -14.453 -13.783 1.00 94.00 252 PHE A CA 1
ATOM 2056 C C . PHE A 1 252 ? 11.048 -13.918 -14.967 1.00 94.00 252 PHE A C 1
ATOM 2058 O O . PHE A 1 252 ? 11.628 -12.834 -14.895 1.00 94.00 252 PHE A O 1
ATOM 2065 N N . ALA A 1 253 ? 11.103 -14.697 -16.048 1.00 94.81 253 ALA A N 1
ATOM 2066 C CA . ALA A 1 253 ? 11.708 -14.252 -17.299 1.00 94.81 253 ALA A CA 1
ATOM 2067 C C . ALA A 1 253 ? 10.885 -13.106 -17.901 1.00 94.81 253 ALA A C 1
ATOM 2069 O O . ALA A 1 253 ? 9.654 -13.147 -17.857 1.00 94.81 253 ALA A O 1
ATOM 2070 N N . GLY A 1 254 ? 11.566 -12.121 -18.479 1.00 91.31 254 GLY A N 1
ATOM 2071 C CA . GLY A 1 254 ? 10.952 -10.902 -18.988 1.00 91.31 254 GLY A CA 1
ATOM 2072 C C . GLY A 1 254 ? 11.455 -9.630 -18.307 1.00 91.31 254 GLY A C 1
ATOM 2073 O O . GLY A 1 254 ? 12.179 -9.637 -17.308 1.00 91.31 254 GLY A O 1
ATOM 2074 N N . THR A 1 255 ? 11.087 -8.513 -18.917 1.00 88.94 255 THR A N 1
ATOM 2075 C CA . THR A 1 255 ? 11.379 -7.147 -18.478 1.00 88.94 255 THR A CA 1
ATOM 2076 C C . THR A 1 255 ? 10.274 -6.617 -17.563 1.00 88.94 255 THR A C 1
ATOM 2078 O O . THR A 1 255 ? 9.238 -7.252 -17.398 1.00 88.94 255 THR A O 1
ATOM 2081 N N . HIS A 1 256 ? 10.445 -5.419 -16.995 1.00 85.00 256 HIS A N 1
ATOM 2082 C CA . HIS A 1 256 ? 9.469 -4.810 -16.080 1.00 85.00 256 HIS A CA 1
ATOM 2083 C C . HIS A 1 256 ? 8.026 -4.802 -16.602 1.00 85.00 256 HIS A C 1
ATOM 2085 O O . HIS A 1 256 ? 7.093 -4.921 -15.822 1.00 85.00 256 HIS A O 1
ATOM 2091 N N . SER A 1 257 ? 7.830 -4.628 -17.911 1.00 83.81 257 SER A N 1
ATOM 2092 C CA . SER A 1 257 ? 6.493 -4.572 -18.515 1.00 83.81 257 SER A CA 1
ATOM 2093 C C . SER A 1 257 ? 5.883 -5.947 -18.802 1.00 83.81 257 SER A C 1
ATOM 2095 O O . SER A 1 257 ? 4.702 -6.010 -19.130 1.00 83.81 257 SER A O 1
ATOM 2097 N N . ASP A 1 258 ? 6.683 -7.015 -18.737 1.00 85.25 258 ASP A N 1
AT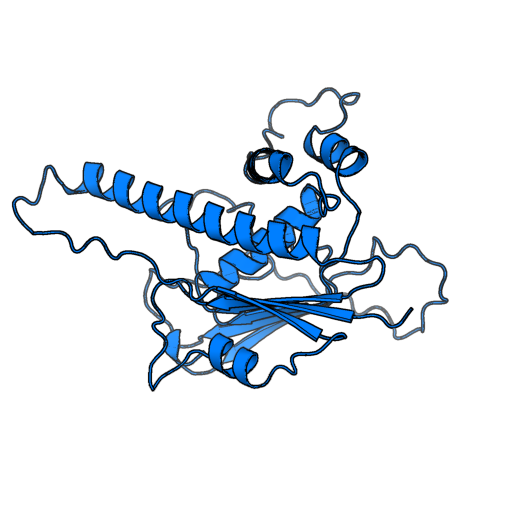OM 2098 C CA . ASP A 1 258 ? 6.223 -8.400 -18.899 1.00 85.25 258 ASP A CA 1
ATOM 2099 C C . ASP A 1 258 ? 5.678 -8.975 -17.576 1.00 85.25 258 ASP A C 1
ATOM 2101 O O . ASP A 1 258 ? 5.035 -10.027 -17.568 1.00 85.25 258 ASP A O 1
ATOM 2105 N N . MET A 1 259 ? 5.931 -8.265 -16.468 1.00 83.44 259 MET A N 1
ATOM 2106 C CA . MET A 1 259 ? 5.459 -8.563 -15.114 1.00 83.44 259 MET A CA 1
ATOM 2107 C C . MET A 1 259 ? 4.069 -8.013 -14.840 1.00 83.44 259 MET A C 1
ATOM 2109 O O . MET A 1 259 ? 3.396 -8.639 -13.994 1.00 83.44 259 MET A O 1
#

InterPro domains:
  IPR018712 T6SS, Phospholipase effector Tle1-like, catalytic domain [PF09994] (4-259)
  IPR029058 Alpha/Beta hydrolase fold [SSF53474] (4-203)

Foldseek 3Di:
DDAAEEEEAEEAQPADPDPDHAPSVVVVVPDDDDPRYDYHYDHNYDDPPPDDDDDDPVCPPVVVVVVLVVLVVVLLVVLLVSLLVCQQPDDPRYAYEYEYAAQSLLSSLLSLLLCQQQNRFHHPVSVCSVVSVVLSQDDPVVVPPDDPPDDRPSVVNSVPGHDRDAHAEYEYEQYFDRGPDPPDPPPVRAQPSCFRYQEYEYEHEPPADDPRRDGQDNHNPDDDDPPPDDPDDDDPDDDPNPDGHRHDYYYDYDYSRVD

Radius of gyration: 19.42 Å; Cα contacts (8 Å, |Δi|>4): 419; chains: 1; bounding box: 42×55×55 Å

Nearest PDB structures (foldseek):
  6avy-assembly1_A  TM=4.384E-01  e=5.378E-02  Zea mays
  7x0c-assembly1_B  TM=5.892E-01  e=2.340E-01  Arabidopsis thaliana
  7x0c-assembly1_A  TM=5.714E-01  e=5.867E-01  Arabidopsis thaliana
  2jk0-assembly1_B  TM=3.713E-01  e=1.564E+00  Pectobacterium carotovorum

Mean predicted aligned error: 11.05 Å